Protein AF-A0A8D8DWJ3-F1 (afdb_monomer)

Solvent-accessible surface area (backbone atoms only — not comparable to full-atom values): 10225 Å² total; per-residue (Å²): 133,85,77,76,51,68,67,44,52,50,36,36,51,53,27,47,48,30,49,74,69,56,83,74,88,89,58,69,52,45,40,62,67,19,52,37,46,9,43,22,72,49,71,75,50,76,67,73,51,70,55,61,76,72,60,78,59,51,58,62,60,23,48,58,49,13,50,54,49,40,55,26,49,77,70,72,54,65,46,71,69,47,67,61,45,48,51,22,46,52,34,5,48,51,35,14,51,17,52,42,29,44,22,54,57,52,75,64,36,69,62,53,51,47,51,63,73,65,32,62,65,54,50,68,44,39,21,44,46,37,70,66,50,51,36,52,24,28,50,38,40,17,59,47,42,47,55,91,77,61,73,90,52,72,76,19,54,58,37,46,51,52,26,29,61,49,37,65,72,50,42,69,72,43,51,62,53,51,53,51,48,62,71,66,52,84,70,84,131

Mean predicted aligned error: 4.48 Å

Structure (mmCIF, N/CA/C/O backbone):
data_AF-A0A8D8DWJ3-F1
#
_entry.id   AF-A0A8D8DWJ3-F1
#
loop_
_atom_site.group_PDB
_atom_site.id
_atom_site.type_symbol
_atom_site.label_atom_id
_atom_site.label_alt_id
_atom_site.label_comp_id
_atom_site.label_asym_id
_atom_site.label_entity_id
_atom_site.label_seq_id
_atom_site.pdbx_PDB_ins_code
_atom_site.Cartn_x
_atom_site.Cartn_y
_atom_site.Cartn_z
_atom_site.occupancy
_atom_site.B_iso_or_equiv
_atom_site.auth_seq_id
_atom_site.auth_comp_id
_atom_site.auth_asym_id
_atom_site.auth_atom_id
_atom_site.pdbx_PDB_model_num
ATOM 1 N N . MET A 1 1 ? 22.269 -13.407 4.135 1.00 33.50 1 MET A N 1
ATOM 2 C CA . MET A 1 1 ? 22.344 -12.292 5.102 1.00 33.50 1 MET A CA 1
ATOM 3 C C . MET A 1 1 ? 21.806 -11.040 4.418 1.00 33.50 1 MET A C 1
ATOM 5 O O . MET A 1 1 ? 22.489 -10.470 3.578 1.00 33.50 1 MET A O 1
ATOM 9 N N . LEU A 1 2 ? 20.531 -10.710 4.651 1.00 40.47 2 LEU A N 1
ATOM 10 C CA . LEU A 1 2 ? 19.843 -9.565 4.045 1.00 40.47 2 LEU A CA 1
ATOM 11 C C . LEU A 1 2 ? 20.478 -8.267 4.556 1.00 40.47 2 LEU A C 1
ATOM 13 O O . LEU A 1 2 ? 20.123 -7.778 5.624 1.00 40.47 2 LEU A O 1
ATOM 17 N N . LEU A 1 3 ? 21.431 -7.713 3.808 1.00 47.41 3 LEU A N 1
ATOM 18 C CA . LEU A 1 3 ? 21.869 -6.338 4.016 1.00 47.41 3 LEU A CA 1
ATOM 19 C C . LEU A 1 3 ? 20.678 -5.445 3.649 1.00 47.41 3 LEU A C 1
ATOM 21 O O . LEU A 1 3 ? 20.389 -5.217 2.473 1.00 47.41 3 LEU A O 1
ATOM 25 N N . LEU A 1 4 ? 19.917 -5.039 4.663 1.00 62.34 4 LEU A N 1
ATOM 26 C CA . LEU A 1 4 ? 18.707 -4.247 4.507 1.00 62.34 4 LEU A CA 1
ATOM 27 C C . LEU A 1 4 ? 19.077 -2.942 3.780 1.00 62.34 4 LEU A C 1
ATOM 29 O O . LEU A 1 4 ? 19.898 -2.157 4.254 1.00 62.34 4 LEU A O 1
ATOM 33 N N . ASN A 1 5 ? 18.551 -2.755 2.567 1.00 86.69 5 ASN A N 1
ATOM 34 C CA . ASN A 1 5 ? 18.950 -1.655 1.692 1.00 86.69 5 ASN A CA 1
ATOM 35 C C . ASN A 1 5 ? 18.592 -0.309 2.347 1.00 86.69 5 ASN A C 1
ATOM 37 O O . ASN A 1 5 ? 17.423 -0.066 2.646 1.00 86.69 5 ASN A O 1
ATOM 41 N N . LYS A 1 6 ? 19.581 0.578 2.539 1.00 92.88 6 LYS A N 1
ATOM 42 C CA . LYS A 1 6 ? 19.401 1.887 3.201 1.00 92.88 6 LYS A CA 1
ATOM 43 C C . LYS A 1 6 ? 18.271 2.720 2.583 1.00 92.88 6 LYS A C 1
ATOM 45 O O . LYS A 1 6 ? 17.566 3.416 3.303 1.00 92.88 6 LYS A O 1
ATOM 50 N N . VAL A 1 7 ? 18.070 2.620 1.267 1.00 94.00 7 VAL A N 1
ATOM 51 C CA . VAL A 1 7 ? 17.005 3.352 0.560 1.00 94.00 7 VAL A CA 1
ATOM 52 C C . VAL A 1 7 ? 15.621 2.780 0.877 1.00 94.00 7 VAL A C 1
ATOM 54 O O . VAL A 1 7 ? 14.678 3.534 1.087 1.00 94.00 7 VAL A O 1
ATOM 57 N N . LEU A 1 8 ? 15.496 1.452 0.964 1.00 95.88 8 LEU A N 1
ATOM 58 C CA . LEU A 1 8 ? 14.241 0.817 1.374 1.00 95.88 8 LEU A CA 1
ATOM 59 C C . LEU A 1 8 ? 13.897 1.193 2.819 1.00 95.88 8 LEU A C 1
ATOM 61 O O . LEU A 1 8 ? 12.763 1.565 3.096 1.00 95.88 8 LEU A O 1
ATOM 65 N N . LEU A 1 9 ? 14.883 1.156 3.720 1.00 96.75 9 LEU A N 1
ATOM 66 C CA . LEU A 1 9 ? 14.717 1.599 5.106 1.00 96.75 9 LEU A CA 1
ATOM 67 C C . LEU A 1 9 ? 14.260 3.055 5.203 1.00 96.75 9 LEU A C 1
ATOM 69 O O . LEU A 1 9 ? 13.379 3.362 5.999 1.00 96.75 9 LEU A O 1
ATOM 73 N N . PHE A 1 10 ? 14.823 3.934 4.373 1.00 96.75 10 PHE A N 1
ATOM 74 C CA . PHE A 1 10 ? 14.397 5.326 4.288 1.00 96.75 10 PHE A CA 1
ATOM 75 C C . PHE A 1 10 ? 12.916 5.450 3.893 1.00 96.75 10 PHE A C 1
ATOM 77 O O . PHE A 1 10 ? 12.166 6.137 4.584 1.00 96.75 10 PHE A O 1
ATOM 84 N N . PHE A 1 11 ? 12.464 4.752 2.844 1.00 97.75 11 PHE A N 1
ATOM 85 C CA . PHE A 1 11 ? 11.050 4.783 2.452 1.00 97.75 11 PHE A CA 1
ATOM 86 C C . PHE A 1 11 ? 10.134 4.157 3.505 1.00 97.75 11 PHE A C 1
ATOM 88 O O . PHE A 1 11 ? 9.065 4.699 3.771 1.00 97.75 11 PHE A O 1
ATOM 95 N N . VAL A 1 12 ? 10.553 3.066 4.152 1.00 98.12 12 VAL A N 1
ATOM 96 C CA . VAL A 1 12 ? 9.803 2.464 5.264 1.00 98.12 12 VAL A CA 1
ATOM 97 C C . VAL A 1 12 ? 9.646 3.469 6.400 1.00 98.12 12 VAL A C 1
ATOM 99 O O . VAL A 1 12 ? 8.525 3.708 6.838 1.00 98.12 12 VAL A O 1
ATOM 102 N N . ALA A 1 13 ? 10.733 4.112 6.832 1.00 97.88 13 ALA A N 1
ATOM 103 C CA . ALA A 1 13 ? 10.687 5.125 7.881 1.00 97.88 13 ALA A CA 1
ATOM 104 C C . ALA A 1 13 ? 9.761 6.289 7.500 1.00 97.88 13 ALA A C 1
ATOM 106 O O . ALA A 1 13 ? 8.919 6.688 8.300 1.00 97.88 13 ALA A O 1
ATOM 107 N N . LEU A 1 14 ? 9.854 6.781 6.261 1.00 97.69 14 LEU A N 1
ATOM 108 C CA . LEU A 1 14 ? 9.007 7.861 5.761 1.00 97.69 14 LEU A CA 1
ATOM 109 C C . LEU A 1 14 ? 7.517 7.481 5.766 1.00 97.69 14 LEU A C 1
ATOM 111 O O . LEU A 1 14 ? 6.682 8.244 6.253 1.00 97.69 14 LEU A O 1
ATOM 115 N N . ARG A 1 15 ? 7.160 6.303 5.239 1.00 97.69 15 ARG A N 1
ATOM 116 C CA . ARG A 1 15 ? 5.755 5.876 5.145 1.00 97.69 15 ARG A CA 1
ATOM 117 C C . ARG A 1 15 ? 5.179 5.492 6.496 1.00 97.69 15 ARG A C 1
ATOM 119 O O . ARG A 1 15 ? 4.039 5.854 6.773 1.00 97.69 15 ARG A O 1
ATOM 126 N N . VAL A 1 16 ? 5.955 4.858 7.369 1.00 98.12 16 VAL A N 1
ATOM 127 C CA . VAL A 1 16 ? 5.526 4.592 8.747 1.00 98.12 16 VAL A CA 1
ATOM 128 C C . VAL A 1 16 ? 5.350 5.903 9.517 1.00 98.12 16 VAL A C 1
ATOM 130 O O . VAL A 1 16 ? 4.340 6.064 10.193 1.00 98.12 16 VAL A O 1
ATOM 133 N N . ALA A 1 17 ? 6.236 6.891 9.348 1.00 97.88 17 ALA A N 1
ATOM 134 C CA . ALA A 1 17 ? 6.050 8.216 9.945 1.00 97.88 17 ALA A CA 1
ATOM 135 C C . ALA A 1 17 ? 4.733 8.871 9.495 1.00 97.88 17 ALA A C 1
ATOM 137 O O . ALA A 1 17 ? 4.042 9.475 10.315 1.00 97.88 17 ALA A O 1
ATOM 138 N N . SER A 1 18 ? 4.330 8.694 8.230 1.00 96.88 18 SER A N 1
ATOM 139 C CA . SER A 1 18 ? 3.042 9.210 7.747 1.00 96.88 18 SER A CA 1
ATOM 140 C C . SER A 1 18 ? 1.838 8.646 8.512 1.00 96.88 18 SER A C 1
ATOM 142 O O . SER A 1 18 ? 0.880 9.379 8.733 1.00 96.88 18 SER A O 1
ATOM 144 N N . VAL A 1 19 ? 1.895 7.397 8.993 1.00 97.44 19 VAL A N 1
ATOM 145 C CA . VAL A 1 19 ? 0.813 6.786 9.790 1.00 97.44 19 VAL A CA 1
ATOM 146 C C . VAL A 1 19 ? 0.560 7.590 11.071 1.00 97.44 19 VAL A C 1
ATOM 148 O O . VAL A 1 19 ? -0.590 7.846 11.430 1.00 97.44 19 VAL A O 1
ATOM 151 N N . PHE A 1 20 ? 1.634 8.017 11.740 1.00 97.06 20 PHE A N 1
ATOM 152 C CA . PHE A 1 20 ? 1.570 8.718 13.026 1.00 97.06 20 PHE A CA 1
ATOM 153 C C . PHE A 1 20 ? 1.375 10.231 12.884 1.00 97.06 20 PHE A C 1
ATOM 155 O O . PHE A 1 20 ? 0.751 10.859 13.740 1.00 97.06 20 PHE A O 1
ATOM 162 N N . LEU A 1 21 ? 1.892 10.822 11.806 1.00 96.94 21 LEU A N 1
ATOM 163 C CA . LEU A 1 21 ? 1.773 12.256 11.543 1.00 96.94 21 LEU A CA 1
ATOM 164 C C . LEU A 1 21 ? 0.419 12.614 10.920 1.00 96.94 21 LEU A C 1
ATOM 166 O O . LEU A 1 21 ? -0.175 13.633 11.271 1.00 96.94 21 LEU A O 1
ATOM 170 N N . VAL A 1 22 ? -0.107 11.764 10.037 1.00 95.50 22 VAL A N 1
ATOM 171 C CA . VAL A 1 22 ? -1.409 11.970 9.398 1.00 95.50 22 VAL A CA 1
ATOM 172 C C . VAL A 1 22 ? -2.496 11.366 10.286 1.00 95.50 22 VAL A C 1
ATOM 174 O O . VAL A 1 22 ? -2.789 10.172 10.217 1.00 95.50 22 VAL A O 1
ATOM 177 N N . ARG A 1 23 ? -3.096 12.209 11.131 1.00 92.00 23 ARG A N 1
ATOM 178 C CA . ARG A 1 23 ? -4.195 11.844 12.051 1.00 92.00 23 ARG A CA 1
ATOM 179 C C . ARG A 1 23 ? -5.578 12.322 11.593 1.00 92.00 23 ARG A C 1
ATOM 181 O O . ARG A 1 23 ? -6.527 12.303 12.365 1.00 92.00 23 ARG A O 1
ATOM 188 N N . THR A 1 24 ? -5.687 12.773 10.348 1.00 93.38 24 THR A N 1
ATOM 189 C CA . THR A 1 24 ? -6.941 13.248 9.749 1.00 93.38 24 THR A CA 1
ATOM 190 C C . THR A 1 24 ? -7.657 12.136 8.992 1.00 93.38 24 THR A C 1
ATOM 192 O O . THR A 1 24 ? -7.032 11.156 8.586 1.00 93.38 24 THR A O 1
ATOM 195 N N . TRP A 1 25 ? -8.946 12.322 8.722 1.00 89.50 25 TRP A N 1
ATOM 196 C CA . TRP A 1 25 ? -9.720 11.475 7.811 1.00 89.50 25 TRP A CA 1
ATOM 197 C C . TRP A 1 25 ? -9.674 12.041 6.375 1.00 89.50 25 TRP A C 1
ATOM 199 O O . TRP A 1 25 ? -9.442 13.242 6.208 1.00 89.50 25 TRP A O 1
ATOM 209 N N . TYR A 1 26 ? -9.836 11.192 5.351 1.00 92.69 26 TYR A N 1
ATOM 210 C CA . TYR A 1 26 ? -9.881 11.630 3.944 1.00 92.69 26 TYR A CA 1
ATOM 211 C C . TYR A 1 26 ? -11.245 11.399 3.297 1.00 92.69 26 TYR A C 1
ATOM 213 O O . TYR A 1 26 ? -11.911 12.351 2.903 1.00 92.69 26 TYR A O 1
ATOM 221 N N . VAL A 1 27 ? -11.647 10.133 3.173 1.00 94.88 27 VAL A N 1
ATOM 222 C CA . VAL A 1 27 ? -12.886 9.719 2.502 1.00 94.88 27 VAL A CA 1
ATOM 223 C C . VAL A 1 27 ? -13.510 8.530 3.236 1.00 94.88 27 VAL A C 1
ATOM 225 O O . VAL A 1 27 ? -12.779 7.773 3.882 1.00 94.88 27 VAL A O 1
ATOM 228 N N . PRO A 1 28 ? -14.837 8.321 3.137 1.00 93.56 28 PRO A N 1
ATOM 229 C CA . PRO A 1 28 ? -15.510 7.221 3.831 1.00 93.56 28 PRO A CA 1
ATOM 230 C C . PRO A 1 28 ? -14.979 5.837 3.431 1.00 93.56 28 PRO A C 1
ATOM 232 O O . PRO A 1 28 ? -14.961 4.930 4.264 1.00 93.56 28 PRO A O 1
ATOM 235 N N . ASP A 1 29 ? -14.492 5.682 2.194 1.00 92.75 29 ASP A N 1
ATOM 236 C CA . ASP A 1 29 ? -13.899 4.444 1.677 1.00 92.75 29 ASP A CA 1
ATOM 237 C C . ASP A 1 29 ? -12.729 3.920 2.522 1.00 92.75 29 ASP A C 1
ATOM 239 O O . ASP A 1 29 ? -12.490 2.715 2.541 1.00 92.75 29 ASP A O 1
ATOM 243 N N . GLU A 1 30 ? -12.023 4.789 3.252 1.00 93.69 30 GLU A N 1
ATOM 244 C CA . GLU A 1 30 ? -10.925 4.386 4.143 1.00 93.69 30 GLU A CA 1
ATOM 245 C C . GLU A 1 30 ? -11.384 3.440 5.261 1.00 93.69 30 GLU A C 1
ATOM 247 O O . GLU A 1 30 ? -10.590 2.629 5.733 1.00 93.69 30 GLU A O 1
ATOM 252 N N . TYR A 1 31 ? -12.659 3.521 5.651 1.00 93.25 31 TYR A N 1
ATOM 253 C CA . TYR A 1 31 ? -13.247 2.726 6.726 1.00 93.25 31 TYR A CA 1
ATOM 254 C C . TYR A 1 31 ? -14.297 1.756 6.183 1.00 93.25 31 TYR A C 1
ATOM 256 O O . TYR A 1 31 ? -14.177 0.544 6.354 1.00 93.25 31 TYR A O 1
ATOM 264 N N . TRP A 1 32 ? -15.296 2.272 5.465 1.00 94.75 32 TRP A N 1
ATOM 265 C CA . TRP A 1 32 ? -16.495 1.520 5.077 1.00 94.75 32 TRP A CA 1
ATOM 266 C C . TRP A 1 32 ? -16.295 0.590 3.878 1.00 94.75 32 TRP A C 1
ATOM 268 O O . TRP A 1 32 ? -17.136 -0.266 3.625 1.00 94.75 32 TRP A O 1
ATOM 278 N N . GLN A 1 33 ? -15.195 0.741 3.135 1.00 95.31 33 GLN A N 1
ATOM 279 C CA . GLN A 1 33 ? -14.871 -0.103 1.976 1.00 95.31 33 GLN A CA 1
ATOM 280 C C . GLN A 1 33 ? -13.655 -1.004 2.219 1.00 95.31 33 GLN A C 1
ATOM 282 O O . GLN A 1 33 ? -13.272 -1.775 1.339 1.00 95.31 33 GLN A O 1
ATOM 287 N N . SER A 1 34 ? -13.025 -0.915 3.392 1.00 94.38 34 SER A N 1
ATOM 288 C CA . SER A 1 34 ? -11.847 -1.714 3.728 1.00 94.38 34 SER A CA 1
ATOM 289 C C . SER A 1 34 ? -11.914 -2.245 5.155 1.00 94.38 34 SER A C 1
ATOM 291 O O . SER A 1 34 ? -12.149 -3.438 5.330 1.00 94.38 34 SER A O 1
ATOM 293 N N . LEU A 1 35 ? -11.751 -1.389 6.166 1.00 96.31 35 LEU A N 1
ATOM 294 C CA . LEU A 1 35 ? -11.628 -1.798 7.569 1.00 96.31 35 LEU A CA 1
ATOM 295 C C . LEU A 1 35 ? -12.892 -2.471 8.111 1.00 96.31 35 LEU A C 1
ATOM 297 O O . LEU A 1 35 ? -12.788 -3.543 8.698 1.00 96.31 35 LEU A O 1
ATOM 301 N N . GLU A 1 36 ? -14.068 -1.887 7.887 1.00 96.69 36 GLU A N 1
ATOM 302 C CA . GLU A 1 36 ? -15.344 -2.419 8.386 1.00 96.69 36 GLU A CA 1
ATOM 303 C C . GLU A 1 36 ? -15.697 -3.753 7.711 1.00 96.69 36 GLU A C 1
ATOM 305 O O . GLU A 1 36 ? -16.098 -4.725 8.351 1.00 96.69 36 GLU A O 1
ATOM 310 N N . VAL A 1 37 ? -15.459 -3.836 6.402 1.00 97.25 37 VAL A N 1
ATOM 311 C CA . VAL A 1 37 ? -15.673 -5.054 5.612 1.00 97.25 37 VAL A CA 1
ATOM 312 C C . VAL A 1 37 ? -14.732 -6.157 6.092 1.00 97.25 37 VAL A C 1
ATOM 314 O O . VAL A 1 37 ? -15.160 -7.285 6.328 1.00 97.25 37 VAL A O 1
ATOM 317 N N . ALA A 1 38 ? -13.453 -5.827 6.287 1.00 97.44 38 ALA A N 1
ATOM 318 C CA . ALA A 1 38 ? -12.451 -6.741 6.819 1.00 97.44 38 ALA A CA 1
ATOM 319 C C . ALA A 1 38 ? -12.789 -7.210 8.238 1.00 97.44 38 ALA A C 1
ATOM 321 O O . ALA A 1 38 ? -12.635 -8.388 8.558 1.00 97.44 38 ALA A O 1
ATOM 322 N N . HIS A 1 39 ? -13.290 -6.302 9.073 1.00 97.56 39 HIS A N 1
ATOM 323 C CA . HIS A 1 39 ? -13.755 -6.602 10.416 1.00 97.56 39 HIS A CA 1
ATOM 324 C C . HIS A 1 39 ? -14.914 -7.604 10.378 1.00 97.56 39 HIS A C 1
ATOM 326 O O . HIS A 1 39 ? -14.844 -8.642 11.033 1.00 97.56 39 HIS A O 1
ATOM 332 N N . ARG A 1 40 ? -15.929 -7.385 9.534 1.00 97.00 40 ARG A N 1
ATOM 333 C CA . ARG A 1 40 ? -17.032 -8.343 9.373 1.00 97.00 40 ARG A CA 1
ATOM 334 C C . ARG A 1 40 ? -16.573 -9.708 8.873 1.00 97.00 40 ARG A C 1
ATOM 336 O O . ARG A 1 40 ? -17.055 -10.716 9.384 1.00 97.00 40 ARG A O 1
ATOM 343 N N . LEU A 1 41 ? -15.634 -9.765 7.929 1.00 96.75 41 LEU A N 1
ATOM 344 C CA . LEU A 1 41 ? -15.045 -11.034 7.479 1.00 96.75 41 LEU A CA 1
ATOM 345 C C . LEU A 1 41 ? -14.309 -11.763 8.613 1.00 96.75 41 LEU A C 1
ATOM 347 O O . LEU A 1 41 ? -14.374 -12.986 8.704 1.00 96.75 41 LEU A O 1
ATOM 351 N N . ALA A 1 42 ? -13.605 -11.024 9.473 1.00 97.00 42 ALA A N 1
ATOM 352 C CA . ALA A 1 42 ? -12.836 -11.596 10.568 1.00 97.00 42 ALA A CA 1
ATOM 353 C C . ALA A 1 42 ? -13.713 -12.002 11.762 1.00 97.00 42 ALA A C 1
ATOM 355 O O . ALA A 1 42 ? -13.506 -13.069 12.327 1.00 97.00 42 ALA A O 1
ATOM 356 N N . PHE A 1 43 ? -14.695 -11.205 12.165 1.00 96.94 43 PHE A N 1
ATOM 357 C CA . PHE A 1 43 ? -15.423 -11.420 13.421 1.00 96.94 43 PHE A CA 1
ATOM 358 C C . PHE A 1 43 ? -16.882 -11.842 13.235 1.00 96.94 43 PHE A C 1
ATOM 360 O O . PHE A 1 43 ? -17.533 -12.236 14.197 1.00 96.94 43 PHE A O 1
ATOM 367 N N . GLY A 1 44 ? -17.403 -11.797 12.009 1.00 95.88 44 GLY A N 1
ATOM 368 C CA . GLY A 1 44 ? -18.780 -12.178 11.692 1.00 95.88 44 GLY A CA 1
ATOM 369 C C . GLY A 1 44 ? -19.823 -11.089 11.966 1.00 95.88 44 GLY A C 1
ATOM 370 O O . GLY A 1 44 ? -21.003 -11.314 11.706 1.00 95.88 44 GLY A O 1
ATOM 371 N N . TYR A 1 45 ? -19.418 -9.907 12.441 1.00 95.44 45 TYR A N 1
ATOM 372 C CA . TYR A 1 45 ? -20.310 -8.778 12.727 1.00 95.44 45 TYR A CA 1
ATOM 373 C C . TYR A 1 45 ? -19.745 -7.445 12.214 1.00 95.44 45 TYR A C 1
ATOM 375 O O . TYR A 1 45 ? -18.554 -7.326 11.938 1.00 95.44 45 TYR A O 1
ATOM 383 N N . GLY A 1 46 ? -20.614 -6.447 12.069 1.00 92.12 46 GLY A N 1
ATOM 384 C CA . GLY A 1 46 ? -20.296 -5.154 11.457 1.00 92.12 46 GLY A CA 1
ATOM 385 C C . GLY A 1 46 ? -21.217 -4.844 10.280 1.00 92.12 46 GLY A C 1
ATOM 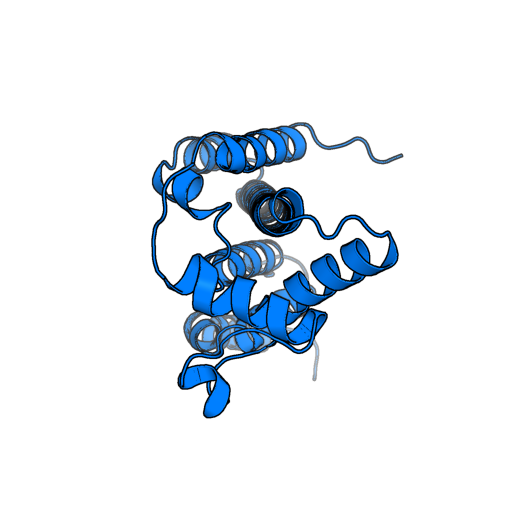386 O O . GLY A 1 46 ? -22.066 -5.660 9.898 1.00 92.12 46 GLY A O 1
ATOM 387 N N . HIS A 1 47 ? -21.060 -3.667 9.697 1.00 92.69 47 HIS A N 1
ATOM 388 C CA . HIS A 1 47 ? -21.936 -3.139 8.661 1.00 92.69 47 HIS A CA 1
ATOM 389 C C . HIS A 1 47 ? -21.353 -3.334 7.262 1.00 92.69 47 HIS A C 1
ATOM 391 O O . HIS A 1 47 ? -20.163 -3.168 7.020 1.00 92.69 47 HIS A O 1
ATOM 397 N N . LEU A 1 48 ? -22.222 -3.657 6.310 1.00 95.31 48 LEU A N 1
ATOM 398 C CA . LEU A 1 48 ? -21.891 -3.657 4.891 1.00 95.31 48 LEU A CA 1
ATOM 399 C C . LEU A 1 48 ? -22.691 -2.555 4.214 1.00 95.31 48 LEU A C 1
ATOM 401 O O . LEU A 1 48 ? -23.893 -2.428 4.447 1.00 95.31 48 LEU A O 1
ATOM 405 N N . THR A 1 49 ? -22.026 -1.762 3.378 1.00 94.94 49 THR A N 1
ATOM 406 C CA . THR A 1 49 ? -22.732 -0.866 2.462 1.00 94.94 49 THR A CA 1
ATOM 407 C C . THR A 1 49 ? -23.424 -1.687 1.373 1.00 94.94 49 THR A C 1
ATOM 409 O O . THR A 1 49 ? -23.094 -2.856 1.147 1.00 94.94 49 THR A O 1
ATOM 412 N N . TRP A 1 50 ? -24.380 -1.067 0.679 1.00 95.12 50 TRP A N 1
ATOM 413 C CA . TRP A 1 50 ? -25.158 -1.716 -0.380 1.00 95.12 50 TRP A CA 1
ATOM 414 C C . TRP A 1 50 ? -24.280 -2.335 -1.488 1.00 95.12 50 TRP A C 1
ATOM 416 O O . TRP A 1 50 ? -24.634 -3.333 -2.100 1.00 95.12 50 TRP A O 1
ATOM 426 N N . GLU A 1 51 ? -23.087 -1.790 -1.729 1.00 94.56 51 GLU A N 1
ATOM 427 C CA . GLU A 1 51 ? -22.167 -2.290 -2.758 1.00 94.56 51 GLU A CA 1
ATOM 428 C C . GLU A 1 51 ? -21.636 -3.695 -2.434 1.00 94.56 51 GLU A C 1
ATOM 430 O O . GLU A 1 51 ? -21.361 -4.495 -3.329 1.00 94.56 51 GLU A O 1
ATOM 435 N N . TRP A 1 52 ? -21.498 -4.008 -1.144 1.00 94.50 52 TRP A N 1
ATOM 436 C CA . TRP A 1 52 ? -21.084 -5.330 -0.678 1.00 94.50 52 TRP A CA 1
ATOM 437 C C . TRP A 1 52 ? -22.255 -6.301 -0.614 1.00 94.50 52 TRP A C 1
ATOM 439 O O . TRP A 1 52 ? -22.048 -7.493 -0.820 1.00 94.50 52 TRP A O 1
ATOM 449 N N . THR A 1 53 ? -23.474 -5.814 -0.359 1.00 92.12 53 THR A N 1
ATOM 450 C CA . THR A 1 53 ? -24.669 -6.669 -0.419 1.00 92.12 53 THR A CA 1
ATOM 451 C C . THR A 1 53 ? -24.966 -7.101 -1.851 1.00 92.12 53 THR A C 1
ATOM 453 O O . THR A 1 53 ? -25.303 -8.259 -2.065 1.00 92.12 53 THR A O 1
ATOM 456 N N . GLU A 1 54 ? -24.750 -6.215 -2.826 1.00 94.75 54 GLU A N 1
ATOM 457 C CA . GLU A 1 54 ? -24.874 -6.520 -4.260 1.00 94.75 54 GLU A CA 1
ATOM 458 C C . GLU A 1 54 ? -23.641 -7.235 -4.847 1.00 94.75 54 GLU A C 1
ATOM 460 O O . GLU A 1 54 ? -23.645 -7.638 -6.007 1.00 94.75 54 GLU A O 1
ATOM 465 N N . GLY A 1 55 ? -22.557 -7.390 -4.077 1.00 92.00 55 GLY A N 1
ATOM 466 C CA . GLY A 1 55 ? -21.363 -8.122 -4.513 1.00 92.00 55 GLY A CA 1
ATOM 467 C C . GLY A 1 55 ? -20.584 -7.468 -5.662 1.00 92.00 55 GLY A C 1
ATOM 468 O O . GLY A 1 55 ? -19.853 -8.153 -6.375 1.00 92.00 55 GLY A O 1
ATOM 469 N N . ILE A 1 56 ? -20.701 -6.150 -5.850 1.00 92.81 56 ILE A N 1
ATOM 470 C CA . ILE A 1 56 ? -20.043 -5.432 -6.959 1.00 92.81 56 ILE A CA 1
ATOM 471 C C . ILE A 1 56 ? -18.584 -5.046 -6.664 1.00 92.81 56 ILE A C 1
ATOM 473 O O . ILE A 1 56 ? -17.865 -4.580 -7.551 1.00 92.81 56 ILE A O 1
ATOM 477 N N . ARG A 1 57 ? -18.128 -5.213 -5.417 1.00 93.25 57 ARG A N 1
ATOM 478 C CA . ARG A 1 57 ? -16.762 -4.901 -4.968 1.00 93.25 57 ARG A CA 1
ATOM 479 C C . ARG A 1 57 ? -15.946 -6.179 -4.755 1.00 93.25 57 ARG A C 1
ATOM 481 O O . ARG A 1 57 ? -16.458 -7.216 -4.347 1.00 93.25 57 ARG A O 1
ATOM 488 N N . SER A 1 58 ? -14.639 -6.079 -4.993 1.00 93.88 58 SER A N 1
ATOM 489 C CA . SER A 1 58 ? -13.702 -7.182 -4.782 1.00 93.88 58 SER A CA 1
ATOM 490 C C . SER A 1 58 ? -13.314 -7.334 -3.312 1.00 93.88 58 SER A C 1
ATOM 492 O O . SER A 1 58 ? -12.836 -6.391 -2.678 1.00 93.88 58 SER A O 1
ATOM 494 N N . TYR A 1 59 ? -13.424 -8.557 -2.796 1.00 94.56 59 TYR A N 1
ATOM 495 C CA . TYR A 1 59 ? -12.989 -8.912 -1.444 1.00 94.56 59 TYR A CA 1
ATOM 496 C C . TYR A 1 59 ? -11.474 -9.093 -1.301 1.00 94.56 59 TYR A C 1
ATOM 498 O O . TYR A 1 59 ? -10.993 -9.243 -0.180 1.00 94.56 59 TYR A O 1
ATOM 506 N N . VAL A 1 60 ? -10.697 -9.041 -2.390 1.00 94.94 60 VAL A N 1
ATOM 507 C CA . VAL A 1 60 ? -9.247 -9.298 -2.341 1.00 94.94 60 VAL A CA 1
ATOM 508 C C . VAL A 1 60 ? -8.546 -8.344 -1.372 1.00 94.94 60 VAL A C 1
ATOM 510 O O . VAL A 1 60 ? -7.806 -8.794 -0.500 1.00 94.94 60 VAL A O 1
ATOM 513 N N . TYR A 1 61 ? -8.826 -7.040 -1.447 1.00 95.62 61 TYR A N 1
ATOM 514 C CA . TYR A 1 61 ? -8.184 -6.075 -0.552 1.00 95.62 61 TYR A CA 1
ATOM 515 C C . TYR A 1 61 ? -8.665 -6.174 0.910 1.00 95.62 61 TYR A C 1
ATOM 517 O O . TYR A 1 61 ? -7.813 -6.329 1.788 1.00 95.62 61 TYR A O 1
ATOM 525 N N . PRO A 1 62 ? -9.980 -6.178 1.214 1.00 96.88 62 PRO A N 1
ATOM 526 C CA . PRO A 1 62 ? -10.443 -6.393 2.585 1.00 96.88 62 PRO A CA 1
ATOM 527 C C . PRO A 1 62 ? -9.994 -7.725 3.190 1.00 96.88 62 PRO A C 1
ATOM 529 O O . PRO A 1 62 ? -9.707 -7.774 4.380 1.00 96.88 62 PRO A O 1
ATOM 532 N N . SER A 1 63 ? -9.883 -8.798 2.399 1.00 96.69 63 SER A N 1
ATOM 533 C CA . SER A 1 63 ? -9.465 -10.112 2.905 1.00 96.69 63 SER A CA 1
ATOM 534 C C . SER A 1 63 ? -8.032 -10.117 3.441 1.00 96.69 63 SER A C 1
ATOM 536 O O . SER A 1 63 ? -7.756 -10.787 4.436 1.00 96.69 63 SER A O 1
ATOM 538 N N . LEU A 1 64 ? -7.138 -9.313 2.854 1.00 96.88 64 LEU A N 1
ATOM 539 C CA . LEU A 1 64 ? -5.782 -9.116 3.368 1.00 96.88 64 LEU A CA 1
ATOM 540 C C . LEU A 1 64 ? -5.812 -8.520 4.785 1.00 96.88 64 LEU A C 1
ATOM 542 O O . LEU A 1 64 ? -5.103 -8.987 5.677 1.00 96.88 64 LEU A O 1
ATOM 546 N N . ILE A 1 65 ? -6.662 -7.514 5.001 1.00 97.88 65 ILE A N 1
ATOM 547 C CA . ILE A 1 65 ? -6.839 -6.865 6.307 1.00 97.88 65 ILE A CA 1
ATOM 548 C C . ILE A 1 65 ? -7.564 -7.808 7.282 1.00 97.88 65 ILE A C 1
ATOM 550 O O . ILE A 1 65 ? -7.188 -7.902 8.446 1.00 97.88 65 ILE A O 1
ATOM 554 N N . ALA A 1 66 ? -8.552 -8.569 6.810 1.00 97.94 66 ALA A N 1
ATOM 555 C CA . ALA A 1 66 ? -9.275 -9.544 7.622 1.00 97.94 66 ALA A CA 1
ATOM 556 C C . ALA A 1 66 ? -8.344 -10.650 8.137 1.00 97.94 66 ALA A C 1
ATOM 558 O O . ALA A 1 66 ? -8.456 -11.064 9.289 1.00 97.94 66 ALA A O 1
ATOM 559 N N . GLY A 1 67 ? -7.388 -11.094 7.313 1.00 97.75 67 GLY A N 1
ATOM 560 C CA . GLY A 1 67 ? -6.335 -12.019 7.729 1.00 97.75 67 GLY A CA 1
ATOM 561 C C . GLY A 1 67 ? -5.489 -11.448 8.868 1.00 97.75 67 GLY A C 1
ATOM 562 O O . GLY A 1 67 ? -5.269 -12.133 9.864 1.00 97.75 67 GLY A O 1
ATOM 563 N N . LEU A 1 68 ? -5.086 -10.176 8.772 1.00 97.56 68 LEU A N 1
ATOM 564 C CA . LEU A 1 68 ? -4.385 -9.474 9.852 1.00 97.56 68 LEU A CA 1
ATOM 565 C C . LEU A 1 68 ? -5.225 -9.427 11.140 1.00 97.56 68 LEU A C 1
ATOM 567 O O . LEU A 1 68 ? -4.713 -9.747 12.209 1.00 97.56 68 LEU A O 1
ATOM 571 N N . TYR A 1 69 ? -6.514 -9.099 11.047 1.00 98.00 69 TYR A N 1
ATOM 572 C CA . TYR A 1 69 ? -7.416 -9.098 12.203 1.00 98.00 69 TYR A CA 1
ATOM 573 C C . TYR A 1 69 ? -7.590 -10.482 12.821 1.00 98.00 69 TYR A C 1
ATOM 575 O O . TYR A 1 69 ? -7.539 -10.618 14.040 1.00 98.00 69 TYR A O 1
ATOM 583 N N . LYS A 1 70 ? -7.736 -11.529 12.002 1.00 97.25 70 LYS A N 1
ATOM 584 C CA . LYS A 1 70 ? -7.806 -12.905 12.499 1.00 97.25 70 LYS A CA 1
ATOM 585 C C . LYS A 1 70 ? -6.530 -13.317 13.217 1.00 97.25 70 LYS A C 1
ATOM 587 O O . LYS A 1 70 ? -6.624 -13.948 14.262 1.00 97.25 70 LYS A O 1
ATOM 592 N N . LEU A 1 71 ? -5.360 -12.945 12.701 1.00 97.19 71 LEU A N 1
ATOM 593 C CA . LEU A 1 71 ? -4.093 -13.209 13.381 1.00 97.19 71 LEU A CA 1
ATOM 594 C C . LEU A 1 71 ? -4.033 -12.520 14.747 1.00 97.19 71 LEU A C 1
ATOM 596 O O . LEU A 1 71 ? -3.628 -13.162 15.710 1.00 97.19 71 LEU A O 1
ATOM 600 N N . LEU A 1 72 ? -4.484 -11.264 14.848 1.00 97.12 72 LEU A N 1
ATOM 601 C CA . LEU A 1 72 ? -4.577 -10.550 16.126 1.00 97.12 72 LEU A CA 1
ATOM 602 C C . LEU A 1 72 ? -5.539 -11.227 17.103 1.00 97.12 72 LEU A C 1
ATOM 604 O O . LEU A 1 72 ? -5.187 -11.416 18.264 1.00 97.12 72 LEU A O 1
ATOM 608 N N . ALA A 1 73 ? -6.712 -11.641 16.627 1.00 96.31 73 ALA A N 1
ATOM 609 C CA . ALA A 1 73 ? -7.697 -12.344 17.440 1.00 96.31 73 ALA A CA 1
ATOM 610 C C . ALA A 1 73 ? -7.152 -13.681 17.970 1.00 96.31 73 ALA A C 1
ATOM 612 O O . ALA A 1 73 ? -7.355 -14.019 19.130 1.00 96.31 73 ALA A O 1
ATOM 613 N N . LEU A 1 74 ? -6.394 -14.427 17.154 1.00 96.88 74 LEU A N 1
ATOM 614 C CA . LEU A 1 74 ? -5.770 -15.689 17.572 1.00 96.88 74 LEU A CA 1
ATOM 615 C C . LEU A 1 74 ? -4.735 -15.507 18.691 1.00 96.88 74 LEU A C 1
ATOM 617 O O . LEU A 1 74 ? -4.532 -16.425 19.483 1.00 96.88 74 LEU A O 1
ATOM 621 N N . VAL A 1 75 ? -4.086 -14.343 18.762 1.00 97.06 75 VAL A N 1
ATOM 622 C CA . VAL A 1 75 ? -3.124 -14.007 19.825 1.00 97.06 75 VAL A CA 1
ATOM 623 C C . VAL A 1 75 ? -3.735 -13.155 20.945 1.00 97.06 75 VAL A C 1
ATOM 625 O O . VAL A 1 75 ? -3.006 -12.749 21.846 1.00 97.06 75 VAL A O 1
ATOM 628 N N . ASN A 1 76 ? -5.052 -12.913 20.923 1.00 96.19 76 ASN A N 1
ATOM 629 C CA . ASN A 1 76 ? -5.787 -12.054 21.864 1.00 96.19 76 ASN A CA 1
ATOM 630 C C . ASN A 1 76 ? -5.249 -10.607 21.938 1.00 96.19 76 ASN A C 1
ATOM 632 O O . ASN A 1 76 ? -5.158 -10.019 23.016 1.00 96.19 76 ASN A O 1
ATOM 636 N N . LEU A 1 77 ? -4.847 -10.041 20.793 1.00 95.56 77 LEU A N 1
ATOM 637 C CA . LEU A 1 77 ? -4.389 -8.649 20.642 1.00 95.56 77 LEU A CA 1
ATOM 638 C C . LEU A 1 77 ? -5.319 -7.831 19.727 1.00 95.56 77 LEU A C 1
ATOM 640 O O . LEU A 1 77 ? -4.892 -6.899 19.049 1.00 95.56 77 LEU A O 1
ATOM 644 N N . ASP A 1 78 ? -6.597 -8.179 19.674 1.00 93.00 78 ASP A N 1
ATOM 645 C CA . ASP A 1 78 ? -7.644 -7.544 18.871 1.00 93.00 78 ASP A CA 1
ATOM 646 C C . ASP A 1 78 ? -8.235 -6.281 19.527 1.00 93.00 78 ASP A C 1
ATOM 648 O O . ASP A 1 78 ? -9.426 -5.998 19.416 1.00 93.00 78 ASP A O 1
ATOM 652 N N . CYS A 1 79 ? -7.397 -5.475 20.188 1.00 95.31 79 CYS A N 1
ATOM 653 C CA . CYS A 1 79 ? -7.826 -4.185 20.722 1.00 95.31 79 CYS A CA 1
ATOM 654 C C . CYS A 1 79 ? -8.030 -3.149 19.602 1.00 95.31 79 CYS A C 1
ATOM 656 O O . CYS A 1 79 ? -7.384 -3.193 18.548 1.00 95.31 79 CYS A O 1
ATOM 658 N N . VAL A 1 80 ? -8.922 -2.185 19.839 1.00 94.00 80 VAL A N 1
ATOM 659 C CA . VAL A 1 80 ? -9.346 -1.190 18.838 1.00 94.00 80 VAL A CA 1
ATOM 660 C C . VAL A 1 80 ? -8.154 -0.410 18.279 1.00 94.00 80 VAL A C 1
ATOM 662 O O . VAL A 1 80 ? -8.078 -0.157 17.077 1.00 94.00 80 VAL A O 1
ATOM 665 N N . GLU A 1 81 ? -7.180 -0.079 19.124 1.00 95.44 81 GLU A N 1
ATOM 666 C CA . GLU A 1 81 ? -5.981 0.659 18.735 1.00 95.44 81 GLU A CA 1
ATOM 667 C C . GLU A 1 81 ? -5.167 -0.102 17.686 1.00 95.44 81 GLU A C 1
ATOM 669 O O . GLU A 1 81 ? -4.730 0.490 16.698 1.00 95.44 81 GLU A O 1
ATOM 674 N N . LEU A 1 82 ? -4.990 -1.416 17.860 1.00 96.50 82 LEU A N 1
ATOM 675 C CA . LEU A 1 82 ? -4.246 -2.255 16.920 1.00 96.50 82 LEU A CA 1
ATOM 676 C C . LEU A 1 82 ? -5.040 -2.519 15.641 1.00 96.50 82 LEU A C 1
ATOM 678 O O . LEU A 1 82 ? -4.455 -2.488 14.555 1.00 96.50 82 LEU A O 1
ATOM 682 N N . LEU A 1 83 ? -6.360 -2.699 15.746 1.00 95.75 83 LEU A N 1
ATOM 683 C CA . LEU A 1 83 ? -7.239 -2.854 14.585 1.00 95.75 83 LEU A CA 1
ATOM 684 C C . LEU A 1 83 ? -7.252 -1.597 13.703 1.00 95.75 83 LEU A C 1
ATOM 686 O O . LEU A 1 83 ? -7.334 -1.712 12.487 1.00 95.75 83 LEU A O 1
ATOM 690 N N . VAL A 1 84 ? -7.090 -0.401 14.272 1.00 94.19 84 VAL A N 1
ATOM 691 C CA . VAL A 1 84 ? -6.977 0.842 13.490 1.00 94.19 84 VAL A CA 1
ATOM 692 C C . VAL A 1 84 ? -5.548 1.074 12.985 1.00 94.19 84 VAL A C 1
ATOM 694 O O . VAL A 1 84 ? -5.344 1.497 11.844 1.00 94.19 84 VAL A O 1
ATOM 697 N N . LEU A 1 85 ? -4.535 0.818 13.816 1.00 96.62 85 LEU A N 1
ATOM 698 C CA . LEU A 1 85 ? -3.146 1.165 13.512 1.00 96.62 85 LEU A CA 1
ATOM 699 C C . LEU A 1 85 ? -2.491 0.201 12.517 1.00 96.62 85 LEU A C 1
ATOM 701 O O . LEU A 1 85 ? -1.838 0.640 11.566 1.00 96.62 85 LEU A O 1
ATOM 705 N N . LEU A 1 86 ? -2.625 -1.110 12.726 1.00 97.31 86 LEU A N 1
ATOM 706 C CA . LEU A 1 86 ? -1.856 -2.094 11.964 1.00 97.31 86 LEU A CA 1
ATOM 707 C C . LEU A 1 86 ? -2.230 -2.161 10.478 1.00 97.31 86 LEU A C 1
ATOM 709 O O . LEU A 1 86 ? -1.304 -2.267 9.672 1.00 97.31 86 LEU A O 1
ATOM 713 N N . PRO A 1 87 ? -3.503 -2.033 10.057 1.00 97.50 87 PRO A N 1
ATOM 714 C CA . PRO A 1 87 ? -3.832 -1.955 8.634 1.00 97.50 87 PRO A CA 1
ATOM 715 C C . PRO A 1 87 ? -3.171 -0.763 7.936 1.00 97.50 87 PRO A C 1
ATOM 717 O O . PRO A 1 87 ? -2.697 -0.888 6.806 1.00 97.50 87 PRO A O 1
ATOM 720 N N . ARG A 1 88 ? -3.062 0.382 8.625 1.00 97.50 88 ARG A N 1
ATOM 721 C CA . ARG A 1 88 ? -2.362 1.565 8.103 1.00 97.50 88 ARG A CA 1
ATOM 722 C C . ARG A 1 88 ? -0.860 1.331 7.990 1.00 97.50 88 ARG A C 1
ATOM 724 O O . ARG A 1 88 ? -0.256 1.727 6.995 1.00 97.50 88 ARG A O 1
ATOM 731 N N . ILE A 1 89 ? -0.254 0.654 8.968 1.00 98.25 89 ILE A N 1
ATOM 732 C CA . ILE A 1 89 ? 1.156 0.243 8.896 1.00 98.25 89 ILE A CA 1
ATOM 733 C C . ILE A 1 89 ? 1.367 -0.734 7.736 1.00 98.25 89 ILE A C 1
ATOM 735 O O . ILE A 1 89 ? 2.280 -0.535 6.940 1.00 98.25 89 ILE A O 1
ATOM 739 N N . LEU A 1 90 ? 0.510 -1.746 7.587 1.00 97.94 90 LEU A N 1
ATOM 740 C CA . LEU A 1 90 ? 0.571 -2.701 6.480 1.00 97.94 90 LEU A CA 1
ATOM 741 C C . LEU A 1 90 ? 0.524 -1.981 5.128 1.00 97.94 90 LEU A C 1
ATOM 743 O O . LEU A 1 90 ? 1.388 -2.200 4.278 1.00 97.94 90 LEU A O 1
ATOM 747 N N . GLN A 1 91 ? -0.436 -1.074 4.950 1.00 97.88 91 GLN A N 1
ATOM 748 C CA . GLN A 1 91 ? -0.547 -0.273 3.736 1.00 97.88 91 GLN A CA 1
ATOM 749 C C . GLN A 1 91 ? 0.692 0.607 3.515 1.00 97.88 91 GLN A C 1
ATOM 751 O O . GLN A 1 91 ? 1.215 0.657 2.403 1.00 97.88 91 GLN A O 1
ATOM 756 N N . ALA A 1 92 ? 1.205 1.252 4.565 1.00 98.12 92 ALA A N 1
ATOM 757 C CA . ALA A 1 92 ? 2.414 2.067 4.498 1.00 98.12 92 ALA A CA 1
ATOM 758 C C . ALA A 1 92 ? 3.646 1.254 4.067 1.00 98.12 92 ALA A C 1
ATOM 760 O O . ALA A 1 92 ? 4.456 1.746 3.280 1.00 98.12 92 ALA A O 1
ATOM 761 N N . LEU A 1 93 ? 3.782 0.008 4.533 1.00 98.44 93 LEU A N 1
ATOM 762 C CA . LEU A 1 93 ? 4.868 -0.894 4.139 1.00 98.44 93 LEU A CA 1
ATOM 763 C C . LEU A 1 93 ? 4.755 -1.323 2.670 1.00 98.44 93 LEU A C 1
ATOM 765 O O . LEU A 1 93 ? 5.763 -1.337 1.961 1.00 98.44 93 LEU A O 1
ATOM 769 N N . LEU A 1 94 ? 3.543 -1.619 2.190 1.00 97.94 94 LEU A N 1
ATOM 770 C CA . LEU A 1 94 ? 3.294 -1.924 0.775 1.00 97.94 94 LEU A CA 1
ATOM 771 C C . LEU A 1 94 ? 3.640 -0.726 -0.119 1.00 97.94 94 LEU A C 1
ATOM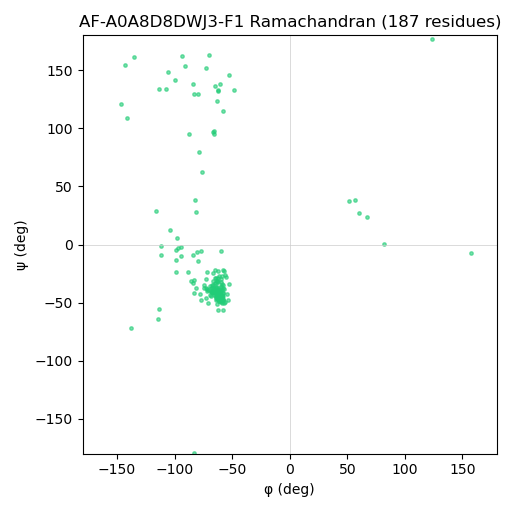 773 O O . LEU A 1 94 ? 4.355 -0.879 -1.113 1.00 97.94 94 LEU A O 1
ATOM 777 N N . SER A 1 95 ? 3.219 0.475 0.279 1.00 98.31 95 SER A N 1
ATOM 778 C CA . SER A 1 95 ? 3.556 1.719 -0.416 1.00 98.31 95 SER A CA 1
ATOM 779 C C . SER A 1 95 ? 5.063 2.013 -0.377 1.00 98.31 95 SER A C 1
ATOM 781 O O . SER A 1 95 ? 5.636 2.400 -1.390 1.00 98.31 95 SER A O 1
ATOM 783 N N . ALA A 1 96 ? 5.748 1.763 0.746 1.00 98.19 96 ALA A N 1
ATOM 784 C CA . ALA A 1 96 ? 7.203 1.921 0.852 1.00 98.19 96 ALA A CA 1
ATOM 785 C C . ALA A 1 96 ? 7.967 0.953 -0.064 1.00 98.19 96 ALA A C 1
ATOM 787 O O . ALA A 1 96 ? 8.988 1.311 -0.657 1.00 98.19 96 ALA A O 1
ATOM 788 N N . TYR A 1 97 ? 7.474 -0.278 -0.207 1.00 98.00 97 TYR A N 1
ATOM 789 C CA . TYR A 1 97 ? 8.043 -1.233 -1.151 1.00 98.00 97 TYR A CA 1
ATOM 790 C C . TYR A 1 97 ? 7.821 -0.798 -2.604 1.00 98.00 97 TYR A C 1
ATOM 792 O O . TYR A 1 97 ? 8.742 -0.891 -3.419 1.00 98.00 97 TYR A O 1
ATOM 800 N N . SER A 1 98 ? 6.635 -0.276 -2.921 1.00 97.88 98 SER A N 1
ATOM 801 C CA . SER A 1 98 ? 6.343 0.338 -4.220 1.00 97.88 98 SER A CA 1
ATOM 802 C C . SER A 1 98 ? 7.294 1.499 -4.532 1.00 97.88 98 SER A C 1
ATOM 804 O O . SER A 1 98 ? 7.903 1.524 -5.600 1.00 97.88 98 SER A O 1
ATOM 806 N N . ASP A 1 99 ? 7.525 2.403 -3.579 1.00 97.75 99 ASP A N 1
ATOM 807 C CA . ASP A 1 99 ? 8.473 3.513 -3.726 1.00 97.75 99 ASP A CA 1
ATOM 808 C C . ASP A 1 99 ? 9.895 3.028 -4.024 1.00 97.75 99 ASP A C 1
ATOM 810 O O . ASP A 1 99 ? 10.583 3.533 -4.916 1.00 97.75 99 ASP A O 1
ATOM 814 N N . TYR A 1 100 ? 10.335 1.990 -3.311 1.00 97.31 100 TYR A N 1
ATOM 815 C CA . TYR A 1 100 ? 11.622 1.358 -3.568 1.00 97.31 100 TYR A CA 1
ATOM 816 C C . TYR A 1 100 ? 11.691 0.746 -4.976 1.00 97.31 100 TYR A C 1
ATOM 818 O O . TYR A 1 100 ? 12.714 0.863 -5.657 1.00 97.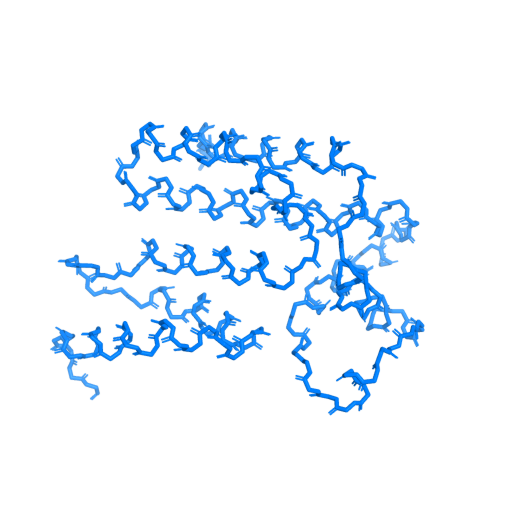31 100 TYR A O 1
ATOM 826 N N . ARG A 1 101 ? 10.604 0.131 -5.456 1.00 96.56 101 ARG A N 1
ATOM 827 C CA . ARG A 1 101 ? 10.513 -0.388 -6.828 1.00 96.56 101 ARG A CA 1
ATOM 828 C C . ARG A 1 101 ? 10.545 0.708 -7.879 1.00 96.56 101 ARG A C 1
ATOM 830 O O . ARG A 1 101 ? 11.257 0.547 -8.868 1.00 96.56 101 ARG A O 1
ATOM 837 N N . PHE A 1 102 ? 9.879 1.831 -7.642 1.00 96.88 102 PHE A N 1
ATOM 838 C CA . PHE A 1 102 ? 9.973 3.005 -8.503 1.00 96.88 102 PHE A CA 1
ATOM 839 C C . PHE A 1 102 ? 11.403 3.552 -8.573 1.00 96.88 102 PHE A C 1
ATOM 841 O O . PHE A 1 102 ? 11.906 3.867 -9.653 1.00 96.88 102 PHE A O 1
ATOM 848 N N . TYR A 1 103 ? 12.094 3.613 -7.431 1.00 96.25 103 TYR A N 1
ATOM 849 C CA . TYR A 1 103 ? 13.497 4.012 -7.370 1.00 96.25 103 TYR A CA 1
ATOM 850 C C . TYR A 1 103 ? 14.394 3.095 -8.214 1.00 96.25 103 TYR A C 1
ATOM 852 O O . TYR A 1 103 ? 15.225 3.589 -8.978 1.00 96.25 103 TYR A O 1
ATOM 860 N N . LEU A 1 104 ? 14.204 1.773 -8.126 1.00 93.94 104 LEU A N 1
ATOM 861 C CA . LEU A 1 104 ? 14.934 0.808 -8.955 1.00 93.94 104 LEU A CA 1
ATOM 862 C C . LEU A 1 104 ? 14.610 0.956 -10.445 1.00 93.94 104 LEU A C 1
ATOM 864 O O . LEU A 1 104 ? 15.534 0.966 -11.254 1.00 93.94 104 LEU A O 1
ATOM 868 N N . TRP A 1 105 ? 13.329 1.104 -10.791 1.00 93.75 105 TRP A N 1
ATOM 869 C CA . TRP A 1 105 ? 12.872 1.315 -12.167 1.00 93.75 105 TRP A CA 1
ATOM 870 C C . TRP A 1 105 ? 13.468 2.589 -12.779 1.00 93.75 105 TRP A C 1
ATOM 872 O O . TRP A 1 105 ? 13.872 2.602 -13.936 1.00 93.75 105 TRP A O 1
ATOM 882 N N . SER A 1 106 ? 13.639 3.630 -11.964 1.00 94.12 106 SER A N 1
ATOM 883 C CA . SER A 1 106 ? 14.259 4.904 -12.345 1.00 94.12 106 SER A CA 1
ATOM 884 C C . SER A 1 106 ? 15.796 4.870 -12.317 1.00 94.12 106 SER A C 1
ATOM 886 O O . SER A 1 106 ? 16.430 5.886 -12.022 1.00 94.12 106 SER A O 1
ATOM 888 N N . ASN A 1 107 ? 16.416 3.704 -12.536 1.00 92.62 107 ASN A N 1
ATOM 889 C CA . ASN A 1 107 ? 17.870 3.506 -12.505 1.00 92.62 107 ASN A CA 1
ATOM 890 C C . ASN A 1 107 ? 18.549 4.044 -11.235 1.00 92.62 107 ASN A C 1
ATOM 892 O O . ASN A 1 107 ? 19.656 4.579 -11.289 1.00 92.62 107 ASN A O 1
ATOM 896 N N . LYS A 1 108 ? 17.894 3.912 -10.073 1.00 93.00 108 LYS A N 1
ATOM 897 C CA . LYS A 1 108 ? 18.425 4.361 -8.775 1.00 93.00 108 LYS A CA 1
ATOM 898 C C . LYS A 1 108 ? 18.714 5.872 -8.717 1.00 93.00 108 LYS A C 1
ATOM 900 O O . LYS A 1 108 ? 19.565 6.319 -7.942 1.00 93.00 108 LYS A O 1
ATOM 905 N N . SER A 1 109 ? 18.003 6.663 -9.521 1.00 94.00 109 SER A N 1
ATOM 906 C CA . SER A 1 109 ? 18.141 8.119 -9.563 1.00 94.00 109 SER A CA 1
ATOM 907 C C . SER A 1 109 ? 17.827 8.770 -8.211 1.00 94.00 109 SER A C 1
ATOM 909 O O . SER A 1 109 ? 16.848 8.438 -7.548 1.00 94.00 109 SER A O 1
ATOM 911 N N . LYS A 1 110 ? 18.629 9.759 -7.802 1.00 93.56 110 LYS A N 1
ATOM 912 C CA . LYS A 1 110 ? 18.346 10.550 -6.590 1.00 93.56 110 LYS A CA 1
ATOM 913 C C . LYS A 1 110 ? 17.065 11.380 -6.741 1.00 93.56 110 LYS A C 1
ATOM 915 O O . LYS A 1 110 ? 16.376 11.620 -5.756 1.00 93.56 110 LYS A O 1
ATOM 920 N N . TRP A 1 111 ? 16.723 11.763 -7.973 1.00 95.38 111 TRP A N 1
ATOM 921 C CA . TRP A 1 111 ? 15.525 12.543 -8.274 1.00 95.38 111 TRP A CA 1
ATOM 922 C C . TRP A 1 111 ? 14.234 11.754 -8.063 1.00 95.38 111 TRP A C 1
ATOM 924 O O . TRP A 1 111 ? 13.265 12.320 -7.570 1.00 95.38 111 TRP A O 1
ATOM 934 N N . SER A 1 112 ? 14.216 10.448 -8.356 1.00 94.50 112 SER A N 1
ATOM 935 C CA . SER A 1 112 ? 13.028 9.626 -8.093 1.00 94.50 112 SER A CA 1
ATOM 936 C C . SER A 1 112 ? 12.753 9.513 -6.593 1.00 94.50 112 SER A C 1
ATOM 938 O O . SER A 1 112 ? 11.612 9.665 -6.162 1.00 94.50 112 SER A O 1
ATOM 940 N N . ALA A 1 113 ? 13.805 9.346 -5.785 1.00 94.62 113 ALA A N 1
ATOM 941 C CA . ALA A 1 113 ? 13.687 9.371 -4.331 1.00 94.62 113 ALA A CA 1
ATOM 942 C C . ALA A 1 113 ? 13.244 10.744 -3.808 1.00 94.62 113 ALA A C 1
ATOM 944 O O . ALA A 1 113 ? 12.367 10.808 -2.950 1.00 94.62 113 ALA A O 1
ATOM 945 N N . PHE A 1 114 ? 13.796 11.833 -4.353 1.00 96.25 114 PHE A N 1
ATOM 946 C CA . PHE A 1 114 ? 13.399 13.195 -4.000 1.00 96.25 114 PHE A CA 1
ATOM 947 C C . PHE A 1 114 ? 11.911 13.449 -4.275 1.00 96.25 114 PHE A C 1
ATOM 949 O O . PHE A 1 114 ? 11.198 13.882 -3.373 1.00 96.25 114 PHE A O 1
ATOM 956 N N . VAL A 1 115 ? 11.416 13.124 -5.474 1.00 96.44 115 VAL A N 1
ATOM 957 C CA . VAL A 1 115 ? 10.005 13.332 -5.850 1.00 96.44 115 VAL A CA 1
ATOM 958 C C . VAL A 1 115 ? 9.066 12.530 -4.946 1.00 96.44 115 VAL A C 1
ATOM 960 O O . VAL A 1 115 ? 8.086 13.073 -4.441 1.00 96.44 115 VAL A O 1
ATOM 963 N N . LEU A 1 116 ? 9.377 11.260 -4.672 1.00 95.94 116 LEU A N 1
ATOM 964 C CA . LEU A 1 116 ? 8.552 10.434 -3.785 1.00 95.94 116 LEU A CA 1
ATOM 965 C C . LEU A 1 116 ? 8.579 10.900 -2.325 1.00 95.94 116 LEU A C 1
ATOM 967 O O . LEU A 1 116 ? 7.569 10.775 -1.628 1.00 95.94 116 LEU A O 1
ATOM 971 N N . ALA A 1 117 ? 9.719 11.415 -1.860 1.00 95.50 117 ALA A N 1
ATOM 972 C CA . ALA A 1 117 ? 9.872 11.918 -0.500 1.00 95.50 117 ALA A CA 1
ATOM 973 C C . ALA A 1 117 ? 9.175 13.268 -0.287 1.00 95.50 117 ALA A C 1
ATOM 975 O O . ALA A 1 117 ? 8.645 13.521 0.791 1.00 95.50 117 ALA A O 1
ATOM 976 N N . THR A 1 118 ? 9.161 14.119 -1.314 1.00 96.38 118 THR A N 1
ATOM 977 C CA . THR A 1 118 ? 8.595 15.478 -1.260 1.00 96.38 118 THR A CA 1
ATOM 978 C C . THR A 1 118 ? 7.149 15.567 -1.740 1.00 96.38 118 THR A C 1
ATOM 980 O O . THR A 1 118 ? 6.497 16.588 -1.532 1.00 96.38 118 THR A O 1
ATOM 983 N N . SER A 1 119 ? 6.609 14.503 -2.340 1.00 96.88 119 SER A N 1
ATOM 984 C CA . SER A 1 119 ? 5.200 14.439 -2.722 1.00 96.88 119 SER A CA 1
ATOM 985 C C . SER A 1 119 ? 4.298 14.437 -1.485 1.00 96.88 119 SER A C 1
ATOM 987 O O . SER A 1 119 ? 4.044 13.402 -0.867 1.00 96.88 119 SER A O 1
ATOM 989 N N . TRP A 1 120 ? 3.784 15.620 -1.149 1.00 95.06 120 TRP A N 1
ATOM 990 C CA . TRP A 1 120 ? 2.851 15.856 -0.047 1.00 95.06 120 TRP A CA 1
ATOM 991 C C . TRP A 1 120 ? 1.592 14.981 -0.118 1.00 95.06 120 TRP A C 1
ATOM 993 O O . TRP A 1 120 ? 1.180 14.400 0.882 1.00 95.06 120 TRP A O 1
ATOM 1003 N N . PHE A 1 121 ? 1.016 14.828 -1.312 1.00 96.00 121 PHE A N 1
ATOM 1004 C CA . PHE A 1 121 ? -0.189 14.040 -1.526 1.00 96.00 121 PHE A CA 1
ATOM 1005 C C . PHE A 1 121 ? 0.089 12.553 -1.331 1.00 96.00 121 PHE A C 1
ATOM 1007 O O . PHE A 1 121 ? -0.657 11.880 -0.629 1.00 96.00 121 PHE A O 1
ATOM 1014 N N . TRP A 1 122 ? 1.204 12.046 -1.867 1.00 96.94 122 TRP A N 1
ATOM 1015 C CA . TRP A 1 122 ? 1.576 10.652 -1.643 1.00 96.94 122 TRP A CA 1
ATOM 1016 C C . TRP A 1 122 ? 1.933 10.395 -0.178 1.00 96.94 122 TRP A C 1
ATOM 1018 O O . TRP A 1 122 ? 1.559 9.370 0.377 1.00 96.94 122 TRP A O 1
ATOM 1028 N N . PHE A 1 123 ? 2.580 11.342 0.506 1.00 97.12 123 PHE A N 1
ATOM 1029 C CA . PHE A 1 123 ? 2.773 11.263 1.955 1.00 97.12 123 PHE A CA 1
ATOM 1030 C C . PHE A 1 123 ? 1.443 11.187 2.719 1.00 97.12 123 PHE A C 1
ATOM 1032 O O . PHE A 1 123 ? 1.323 10.416 3.666 1.00 97.12 123 PHE A O 1
ATOM 1039 N N . TYR A 1 124 ? 0.433 11.930 2.272 1.00 96.69 124 TYR A N 1
ATOM 1040 C CA . TYR A 1 124 ? -0.900 11.946 2.864 1.00 96.69 124 TYR A CA 1
ATOM 1041 C C . TYR A 1 124 ? -1.723 10.670 2.604 1.00 96.69 124 TYR A C 1
ATOM 1043 O O . TYR A 1 124 ? -2.450 10.234 3.499 1.00 96.69 124 TYR A O 1
ATOM 1051 N N . THR A 1 125 ? -1.637 10.065 1.413 1.00 96.75 125 THR A N 1
ATOM 1052 C CA . THR A 1 125 ? -2.482 8.918 1.021 1.00 96.75 125 THR A CA 1
ATOM 1053 C C . THR A 1 125 ? -1.818 7.550 1.168 1.00 96.75 125 THR A C 1
ATOM 1055 O O . THR A 1 125 ? -2.527 6.555 1.311 1.00 96.75 125 THR A O 1
ATOM 1058 N N . ALA A 1 126 ? -0.485 7.462 1.155 1.00 96.62 126 ALA A N 1
ATOM 1059 C CA . ALA A 1 126 ? 0.234 6.186 1.060 1.00 96.62 126 ALA A CA 1
ATOM 1060 C 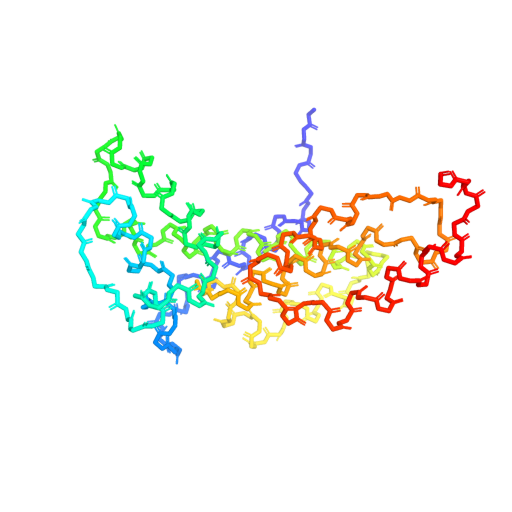C . ALA A 1 126 ? 0.038 5.243 2.260 1.00 96.62 126 ALA A C 1
ATOM 1062 O O . ALA A 1 126 ? 0.260 4.042 2.122 1.00 96.62 126 ALA A O 1
ATOM 1063 N N . SER A 1 127 ? -0.357 5.761 3.426 1.00 95.94 127 SER A N 1
ATOM 1064 C CA . SER A 1 127 ? -0.671 4.967 4.625 1.00 95.94 127 SER A CA 1
ATOM 1065 C C . SER A 1 127 ? -2.167 4.724 4.841 1.00 95.94 127 SER A C 1
ATOM 1067 O O . SER A 1 127 ? -2.539 4.018 5.778 1.00 95.94 127 SER A O 1
ATOM 1069 N N . ARG A 1 128 ? -3.037 5.313 4.014 1.00 95.69 128 ARG A N 1
ATOM 1070 C CA . ARG A 1 128 ? -4.495 5.183 4.145 1.00 95.69 128 ARG A CA 1
ATOM 1071 C C . ARG A 1 128 ? -4.980 3.917 3.466 1.00 95.69 128 ARG A C 1
ATOM 1073 O O . ARG A 1 128 ? -4.554 3.622 2.349 1.00 95.69 128 ARG A O 1
ATOM 1080 N N . THR A 1 129 ? -5.903 3.210 4.108 1.00 96.12 129 THR A N 1
ATOM 1081 C CA . THR A 1 129 ? -6.416 1.898 3.690 1.00 96.12 129 THR A CA 1
ATOM 1082 C C . THR A 1 129 ? -7.404 1.986 2.527 1.00 96.12 129 THR A C 1
ATOM 1084 O O . THR A 1 129 ? -8.579 1.638 2.634 1.00 96.12 129 THR A O 1
ATOM 1087 N N . LEU A 1 130 ? -6.909 2.481 1.393 1.00 96.06 130 LEU A N 1
ATOM 1088 C CA . LEU A 1 130 ? -7.646 2.663 0.152 1.00 96.06 130 LEU A CA 1
ATOM 1089 C C . LEU A 1 130 ? -7.202 1.629 -0.880 1.00 96.06 130 LEU A C 1
ATOM 1091 O O . LEU A 1 130 ? -6.009 1.472 -1.156 1.00 96.06 130 LEU A O 1
ATOM 1095 N N . SER A 1 131 ? -8.178 1.003 -1.539 1.00 95.19 131 SER A N 1
ATOM 1096 C CA . SER A 1 131 ? -7.913 0.075 -2.647 1.00 95.19 131 SER A CA 1
ATOM 1097 C C . SER A 1 131 ? -7.132 0.742 -3.787 1.00 95.19 131 SER A C 1
ATOM 1099 O O . SER A 1 131 ? -6.250 0.117 -4.367 1.00 95.19 131 SER A O 1
ATOM 1101 N N . ASN A 1 132 ? -7.374 2.030 -4.052 1.00 95.50 132 ASN A N 1
ATOM 1102 C CA . ASN A 1 132 ? -6.647 2.821 -5.051 1.00 95.50 132 ASN A CA 1
ATOM 1103 C C . ASN A 1 132 ? -5.155 2.988 -4.709 1.00 95.50 132 ASN A C 1
ATOM 1105 O O . ASN A 1 132 ? -4.305 2.974 -5.602 1.00 95.50 132 ASN A O 1
ATOM 1109 N N . THR A 1 133 ? -4.811 3.132 -3.424 1.00 96.62 133 THR A N 1
ATOM 1110 C CA . THR A 1 133 ? -3.409 3.225 -2.982 1.00 96.62 133 THR A CA 1
ATOM 1111 C C . THR A 1 133 ? -2.691 1.897 -3.218 1.00 96.62 133 THR A C 1
ATOM 1113 O O . THR A 1 133 ? -1.545 1.878 -3.680 1.00 96.62 133 THR A O 1
ATOM 1116 N N . LEU A 1 134 ? -3.371 0.773 -2.961 1.00 96.69 134 LEU A N 1
ATOM 1117 C CA . LEU A 1 134 ? -2.831 -0.550 -3.265 1.00 96.69 134 LEU A CA 1
ATOM 1118 C C . LEU A 1 134 ? -2.716 -0.796 -4.778 1.00 96.69 134 LEU A C 1
ATOM 1120 O O . LEU A 1 134 ? -1.669 -1.257 -5.220 1.00 96.69 134 LEU A O 1
ATOM 1124 N N . GLU A 1 135 ? -3.732 -0.440 -5.569 1.00 96.88 135 GLU A N 1
ATOM 1125 C CA . GLU A 1 135 ? -3.707 -0.492 -7.043 1.00 96.88 135 GLU A CA 1
ATOM 1126 C C . GLU A 1 135 ? -2.503 0.278 -7.605 1.00 96.88 135 GLU A C 1
ATOM 1128 O O . GLU A 1 135 ? -1.736 -0.246 -8.416 1.00 96.88 135 GLU A O 1
ATOM 1133 N N . THR A 1 136 ? -2.281 1.498 -7.112 1.00 96.75 136 THR A N 1
ATOM 1134 C CA . THR A 1 136 ? -1.125 2.323 -7.490 1.00 96.75 136 THR A CA 1
ATOM 1135 C C . THR A 1 136 ? 0.186 1.618 -7.143 1.00 96.75 136 THR A C 1
ATOM 1137 O O . THR A 1 136 ? 1.087 1.529 -7.978 1.00 96.75 136 THR A O 1
ATOM 1140 N N . SER A 1 137 ? 0.280 1.061 -5.933 1.00 97.56 137 SER A N 1
ATOM 1141 C CA . SER A 1 137 ? 1.479 0.359 -5.468 1.00 97.56 137 SER A CA 1
ATOM 1142 C C . SER A 1 137 ? 1.791 -0.876 -6.318 1.00 97.56 137 SER A C 1
ATOM 1144 O O . SER A 1 137 ? 2.924 -1.065 -6.757 1.00 97.56 137 SER A O 1
ATOM 1146 N N . LEU A 1 138 ? 0.781 -1.700 -6.607 1.00 97.75 138 LEU A N 1
ATOM 1147 C CA . LEU A 1 138 ? 0.915 -2.878 -7.465 1.00 97.75 138 LEU A CA 1
ATOM 1148 C C . LEU A 1 138 ? 1.293 -2.497 -8.895 1.00 97.75 138 LEU A C 1
ATOM 1150 O O . LEU A 1 138 ? 2.159 -3.142 -9.483 1.00 97.75 138 LEU A O 1
ATOM 1154 N N . THR A 1 139 ? 0.710 -1.423 -9.426 1.00 97.19 139 THR A N 1
ATOM 1155 C CA . THR A 1 139 ? 1.022 -0.917 -10.767 1.00 97.19 139 THR A CA 1
ATOM 1156 C C . THR A 1 139 ? 2.484 -0.492 -10.873 1.00 97.19 139 THR A C 1
ATOM 1158 O O . THR A 1 139 ? 3.177 -0.909 -11.797 1.00 97.19 139 THR A O 1
ATOM 1161 N N . VAL A 1 140 ? 3.005 0.263 -9.905 1.00 96.94 140 VAL A N 1
ATOM 1162 C CA . VAL A 1 140 ? 4.424 0.658 -9.873 1.00 96.94 140 VAL A CA 1
ATOM 1163 C C . VAL A 1 140 ? 5.345 -0.560 -9.761 1.00 96.94 140 VAL A C 1
ATOM 1165 O O . VAL A 1 140 ? 6.344 -0.654 -10.479 1.00 96.94 140 VAL A O 1
ATOM 1168 N N . ILE A 1 141 ? 5.006 -1.523 -8.897 1.00 97.31 141 ILE A N 1
ATOM 1169 C CA . ILE A 1 141 ? 5.766 -2.773 -8.760 1.00 97.31 141 ILE A CA 1
ATOM 1170 C C . ILE A 1 141 ? 5.780 -3.530 -10.093 1.00 97.31 141 ILE A C 1
ATOM 1172 O O . ILE A 1 141 ? 6.844 -3.963 -10.538 1.00 97.31 141 ILE A O 1
ATOM 1176 N N . ALA A 1 142 ? 4.633 -3.664 -10.753 1.00 96.50 142 ALA A N 1
ATOM 1177 C CA . ALA A 1 142 ? 4.518 -4.329 -12.041 1.00 96.50 142 ALA A CA 1
ATOM 1178 C C . ALA A 1 142 ? 5.332 -3.616 -13.134 1.00 96.50 142 ALA A C 1
ATOM 1180 O O . ALA A 1 142 ? 6.108 -4.270 -13.829 1.00 96.50 142 ALA A O 1
ATOM 1181 N N . LEU A 1 143 ? 5.250 -2.285 -13.237 1.00 95.62 143 LEU A N 1
ATOM 1182 C CA . LEU A 1 143 ? 6.021 -1.499 -14.212 1.00 95.62 143 LEU A CA 1
ATOM 1183 C C . LEU A 1 143 ? 7.534 -1.623 -13.991 1.00 95.62 143 LEU A C 1
ATOM 1185 O O . LEU A 1 143 ? 8.291 -1.641 -14.961 1.00 95.62 143 LEU A O 1
ATOM 1189 N N . SER A 1 144 ? 7.975 -1.786 -12.738 1.00 94.75 144 SER A N 1
ATOM 1190 C CA . SER A 1 144 ? 9.389 -2.018 -12.417 1.00 94.75 144 SER A CA 1
ATOM 1191 C C . SER A 1 144 ? 9.926 -3.359 -12.930 1.00 94.75 144 SER A C 1
ATOM 1193 O O . SER A 1 144 ? 11.130 -3.500 -13.136 1.00 94.75 144 SER A O 1
ATOM 1195 N N . TYR A 1 145 ? 9.044 -4.342 -13.128 1.00 93.31 145 TYR A N 1
ATOM 1196 C CA . TYR A 1 145 ? 9.381 -5.659 -13.668 1.00 93.31 145 TYR A CA 1
ATOM 1197 C C . TYR A 1 145 ? 9.084 -5.805 -15.158 1.00 93.31 145 TYR A C 1
ATOM 1199 O O . TYR A 1 145 ? 9.512 -6.794 -15.757 1.00 93.31 145 TYR A O 1
ATOM 1207 N N . PHE A 1 146 ? 8.334 -4.869 -15.736 1.00 93.00 146 PHE A N 1
ATOM 1208 C CA . PHE A 1 146 ? 7.943 -4.924 -17.132 1.00 93.00 146 PHE A CA 1
ATOM 1209 C C . PHE A 1 146 ? 9.188 -4.875 -18.039 1.00 93.00 146 PHE A C 1
ATOM 1211 O O . PHE A 1 146 ? 10.065 -4.026 -17.838 1.00 93.00 146 PHE A O 1
ATOM 1218 N N . PRO A 1 147 ? 9.308 -5.768 -19.037 1.00 89.56 147 PRO A N 1
ATOM 1219 C CA . PRO A 1 147 ? 10.485 -5.839 -19.894 1.00 89.56 147 PRO A CA 1
ATOM 1220 C C . PRO A 1 147 ? 10.450 -4.736 -20.965 1.00 89.56 147 PRO A C 1
ATOM 1222 O O . PRO A 1 147 ? 10.163 -4.974 -22.136 1.00 89.56 147 PRO A O 1
ATOM 1225 N N . TRP A 1 148 ? 10.812 -3.506 -20.586 1.00 86.50 148 TRP A N 1
ATOM 1226 C CA . TRP A 1 148 ? 10.876 -2.332 -21.480 1.00 86.50 148 TRP A CA 1
ATOM 1227 C C . TRP A 1 148 ? 11.850 -2.476 -22.672 1.00 86.50 148 TRP A C 1
ATOM 1229 O O . TRP A 1 148 ? 11.896 -1.622 -23.552 1.00 86.50 148 TRP A O 1
ATOM 1239 N N . GLY A 1 149 ? 12.623 -3.561 -22.730 1.00 75.19 149 GLY A N 1
ATOM 1240 C CA . GLY A 1 149 ? 13.693 -3.797 -23.704 1.00 75.19 149 GLY A CA 1
ATOM 1241 C C . GLY A 1 149 ? 14.740 -4.811 -23.241 1.00 75.19 149 GLY A C 1
ATOM 1242 O O . GLY A 1 149 ? 15.605 -5.178 -24.026 1.00 75.19 149 GLY A O 1
ATOM 1243 N N . ALA A 1 150 ? 14.657 -5.252 -21.983 1.00 72.06 150 ALA A N 1
ATOM 1244 C CA . ALA A 1 150 ? 15.481 -6.310 -21.411 1.00 72.06 150 ALA A CA 1
ATOM 1245 C C . ALA A 1 150 ? 14.928 -7.711 -21.743 1.00 72.06 150 ALA A C 1
ATOM 1247 O O . ALA A 1 150 ? 13.904 -7.837 -22.412 1.00 72.06 150 ALA A O 1
ATOM 1248 N N . SER A 1 151 ? 15.604 -8.753 -21.251 1.00 74.94 151 SER A N 1
ATOM 1249 C CA . SER A 1 151 ? 15.167 -10.146 -21.382 1.00 74.94 151 SER A CA 1
ATOM 1250 C C . SER A 1 151 ? 13.727 -10.347 -20.905 1.00 74.94 151 SER A C 1
ATOM 1252 O O . SER A 1 151 ? 13.306 -9.727 -19.923 1.00 74.94 151 SER A O 1
ATOM 1254 N N . GLU A 1 152 ? 13.010 -11.257 -21.566 1.00 78.81 152 GLU A N 1
ATOM 1255 C CA . GLU A 1 152 ? 11.634 -11.634 -21.235 1.00 78.81 152 GLU A CA 1
ATOM 1256 C C . GLU A 1 152 ? 11.478 -11.924 -19.729 1.00 78.81 152 GLU A C 1
ATOM 1258 O O . GLU A 1 152 ? 12.300 -12.602 -19.108 1.00 78.81 152 GLU A O 1
ATOM 1263 N N . CYS A 1 153 ? 10.430 -11.370 -19.116 1.00 81.69 153 CYS A N 1
ATOM 1264 C CA . CYS A 1 153 ? 10.168 -11.493 -17.686 1.00 81.69 153 CYS A CA 1
ATOM 1265 C C . CYS A 1 153 ? 8.661 -11.530 -17.452 1.00 81.69 153 CYS A C 1
ATOM 1267 O O . CYS A 1 153 ? 7.972 -10.568 -17.758 1.00 81.69 153 CYS A O 1
ATOM 1269 N N . THR A 1 154 ? 8.153 -12.600 -16.845 1.00 88.31 154 THR A N 1
ATOM 1270 C CA . THR A 1 154 ? 6.721 -12.769 -16.539 1.00 88.31 154 THR A CA 1
ATOM 1271 C C . THR A 1 154 ? 6.353 -12.328 -15.121 1.00 88.31 154 THR A C 1
ATOM 1273 O O . THR A 1 154 ? 5.183 -12.336 -14.745 1.00 88.31 154 THR A O 1
ATOM 1276 N N . LYS A 1 155 ? 7.332 -11.887 -14.314 1.00 90.25 155 LYS A N 1
ATOM 1277 C CA . LYS A 1 155 ? 7.123 -11.515 -12.900 1.00 90.25 155 LYS A CA 1
ATOM 1278 C C . LYS A 1 155 ? 6.157 -10.346 -12.716 1.00 90.25 155 LYS A C 1
ATOM 1280 O O . LYS A 1 155 ? 5.587 -10.215 -11.637 1.00 90.25 155 LYS A O 1
ATOM 1285 N N . PHE A 1 156 ? 5.970 -9.508 -13.738 1.00 93.56 156 PHE A N 1
ATOM 1286 C CA . PHE A 1 156 ? 4.998 -8.416 -13.698 1.00 93.56 156 PHE A CA 1
ATOM 1287 C C . PHE A 1 156 ? 3.545 -8.915 -13.775 1.00 93.56 156 PHE A C 1
ATOM 1289 O O . PHE A 1 156 ? 2.660 -8.234 -13.273 1.00 93.56 156 PHE A O 1
ATOM 1296 N N . LEU A 1 157 ? 3.277 -10.107 -14.325 1.00 94.19 157 LEU A N 1
ATOM 1297 C CA . LEU A 1 157 ? 1.909 -10.609 -14.509 1.00 94.19 157 LEU A CA 1
ATOM 1298 C C . LEU A 1 157 ? 1.171 -10.811 -13.183 1.00 94.19 157 LEU A C 1
ATOM 1300 O O . LEU A 1 157 ? -0.016 -10.517 -13.101 1.00 94.19 157 LEU A O 1
ATOM 1304 N N . LEU A 1 158 ? 1.865 -11.260 -12.132 1.00 95.00 158 LEU A N 1
ATOM 1305 C CA . LEU A 1 158 ? 1.260 -11.457 -10.814 1.00 95.00 158 LEU A CA 1
ATOM 1306 C C . LEU A 1 158 ? 0.726 -10.144 -10.201 1.00 95.00 158 LEU A C 1
ATOM 1308 O O . LEU A 1 158 ? -0.463 -10.093 -9.886 1.00 95.00 158 LEU A O 1
ATOM 1312 N N . PRO A 1 159 ? 1.531 -9.072 -10.035 1.00 96.06 159 PRO A N 1
ATOM 1313 C CA . PRO A 1 159 ? 1.013 -7.804 -9.529 1.00 96.06 159 PRO A CA 1
ATOM 1314 C C . PRO A 1 159 ? -0.035 -7.175 -10.458 1.00 96.06 159 PRO A C 1
ATOM 1316 O O . PRO A 1 159 ? -0.967 -6.557 -9.951 1.00 96.06 159 PRO A O 1
ATOM 1319 N N . VAL A 1 160 ? 0.046 -7.380 -11.781 1.00 96.50 160 VAL A N 1
ATOM 1320 C CA . VAL A 1 160 ? -1.007 -6.950 -12.722 1.00 96.50 160 VAL A CA 1
ATOM 1321 C C . VAL A 1 160 ? -2.320 -7.675 -12.460 1.00 96.50 160 VAL A C 1
ATOM 1323 O O . VAL A 1 160 ? -3.349 -7.023 -12.300 1.00 96.50 160 VAL A O 1
ATOM 1326 N N . ALA A 1 161 ? -2.291 -9.005 -12.373 1.00 96.00 161 ALA A N 1
ATOM 1327 C CA . ALA A 1 161 ? -3.474 -9.810 -12.105 1.00 96.00 161 ALA A CA 1
ATOM 1328 C C . ALA A 1 161 ? -4.115 -9.401 -10.775 1.00 96.00 161 ALA A C 1
ATOM 1330 O O . ALA A 1 161 ? -5.311 -9.129 -10.734 1.00 96.00 161 ALA A O 1
ATOM 1331 N N . LEU A 1 162 ? -3.315 -9.265 -9.711 1.00 96.12 162 LEU A N 1
ATOM 1332 C CA . LEU A 1 162 ? -3.797 -8.780 -8.417 1.00 96.12 162 LEU A CA 1
ATOM 1333 C C . LEU A 1 162 ? -4.434 -7.389 -8.529 1.00 96.12 162 LEU A C 1
ATOM 1335 O O . LEU A 1 162 ? -5.515 -7.180 -7.987 1.00 96.12 162 LEU A O 1
ATOM 1339 N N . SER A 1 163 ? -3.815 -6.459 -9.263 1.00 96.31 163 SER A N 1
ATOM 1340 C CA . SER A 1 163 ? -4.362 -5.113 -9.471 1.00 96.31 163 SER A CA 1
ATOM 1341 C C . SER A 1 163 ? -5.726 -5.157 -10.164 1.00 96.31 163 SER A C 1
ATOM 1343 O O . SER A 1 163 ? -6.667 -4.527 -9.689 1.00 96.31 163 SER A O 1
ATOM 1345 N N . VAL A 1 164 ? -5.866 -5.964 -11.223 1.00 96.25 164 VAL A N 1
ATOM 1346 C CA . VAL A 1 164 ? -7.127 -6.150 -11.965 1.00 96.25 164 VAL A CA 1
ATOM 1347 C C . VAL A 1 164 ? -8.202 -6.822 -11.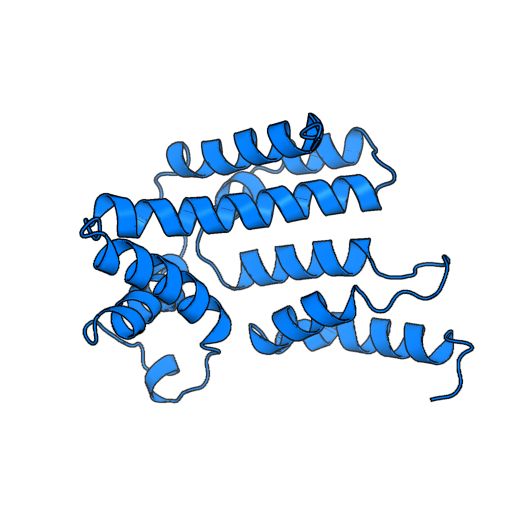107 1.00 96.25 164 VAL A C 1
ATOM 1349 O O . VAL A 1 164 ? -9.356 -6.400 -11.143 1.00 96.25 164 VAL A O 1
ATOM 1352 N N . PHE A 1 165 ? -7.844 -7.823 -10.297 1.00 94.94 165 PHE A N 1
ATOM 1353 C CA . PHE A 1 165 ? -8.788 -8.473 -9.385 1.00 94.94 165 PHE A CA 1
ATOM 1354 C C . PHE A 1 165 ? -9.267 -7.549 -8.268 1.00 94.94 165 PHE A C 1
ATOM 1356 O O . PHE A 1 165 ? -10.414 -7.662 -7.841 1.00 94.94 165 PHE A O 1
ATOM 1363 N N . ILE A 1 166 ? -8.416 -6.650 -7.768 1.00 94.06 166 ILE A N 1
ATOM 1364 C CA . ILE A 1 166 ? -8.828 -5.651 -6.774 1.00 94.06 166 ILE A CA 1
ATOM 1365 C C . ILE A 1 166 ? -9.701 -4.591 -7.454 1.00 94.06 166 ILE A C 1
ATOM 1367 O O . ILE A 1 166 ? -10.747 -4.223 -6.919 1.00 94.06 166 ILE A O 1
ATOM 1371 N N . ARG A 1 167 ? -9.281 -4.098 -8.626 1.00 94.00 167 ARG A N 1
ATOM 1372 C CA . ARG A 1 167 ? -9.971 -3.056 -9.393 1.00 94.00 167 ARG A CA 1
ATOM 1373 C C . ARG A 1 167 ? -9.899 -3.362 -10.893 1.00 94.00 167 ARG A C 1
ATOM 1375 O O . ARG A 1 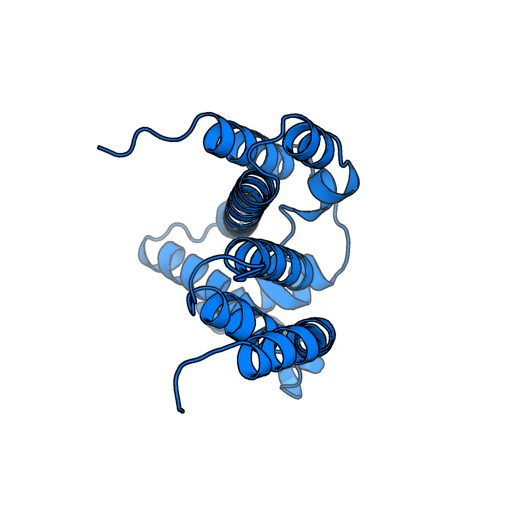167 ? -8.852 -3.148 -11.507 1.00 94.00 167 ARG A O 1
ATOM 1382 N N . PRO A 1 168 ? -11.020 -3.749 -11.531 1.00 93.56 168 PRO A N 1
ATOM 1383 C CA . PRO A 1 168 ? -11.057 -4.020 -12.971 1.00 93.56 168 PRO A CA 1
ATOM 1384 C C . PRO A 1 168 ? -10.598 -2.841 -13.842 1.00 93.56 168 PRO A C 1
ATOM 1386 O O . PRO A 1 168 ? -10.120 -3.042 -14.955 1.00 93.56 168 PRO A O 1
ATOM 1389 N N . THR A 1 169 ? -10.664 -1.609 -13.324 1.00 93.75 169 THR A N 1
ATOM 1390 C CA . THR A 1 169 ? -10.152 -0.398 -13.986 1.00 93.75 169 THR A CA 1
ATOM 1391 C C . THR A 1 169 ? -8.661 -0.462 -14.308 1.00 93.75 169 THR A C 1
ATOM 1393 O O . THR A 1 169 ? -8.234 0.125 -15.301 1.00 93.75 169 THR A O 1
ATOM 1396 N N . SER A 1 170 ? -7.873 -1.227 -13.544 1.00 94.88 170 SER A N 1
ATOM 1397 C CA . SER A 1 170 ? -6.463 -1.498 -13.848 1.00 94.88 170 SER A CA 1
ATOM 1398 C C . SER A 1 170 ? -6.259 -2.152 -15.216 1.00 94.88 170 SER A C 1
ATOM 1400 O O . SER A 1 170 ? -5.178 -2.039 -15.788 1.00 94.88 170 SER A O 1
ATOM 1402 N N . ALA A 1 171 ? -7.273 -2.809 -15.786 1.00 94.94 171 ALA A N 1
ATOM 1403 C CA . ALA A 1 171 ? -7.161 -3.393 -17.118 1.00 94.94 171 ALA A CA 1
ATOM 1404 C C . ALA A 1 171 ? -6.901 -2.332 -18.202 1.00 94.94 171 ALA A C 1
ATOM 1406 O O . ALA A 1 171 ? -6.228 -2.631 -19.184 1.00 94.94 171 ALA A O 1
ATOM 1407 N N . ILE A 1 172 ? -7.363 -1.089 -18.011 1.00 95.31 172 ILE A N 1
ATOM 1408 C CA . ILE A 1 172 ? -7.233 -0.006 -18.999 1.00 95.31 172 I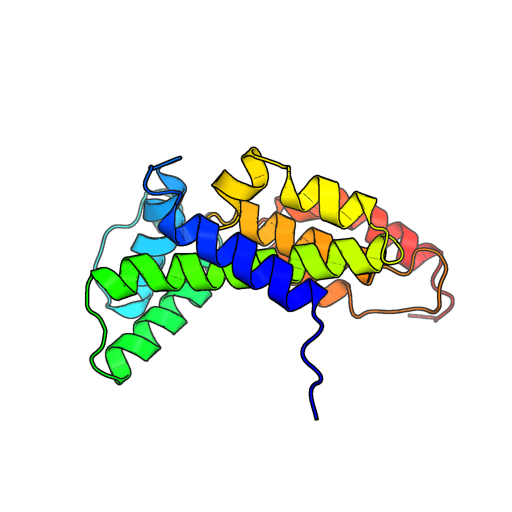LE A CA 1
ATOM 1409 C C . ILE A 1 172 ? -5.760 0.261 -19.368 1.00 95.31 172 ILE A C 1
ATOM 1411 O O . ILE A 1 172 ? -5.433 0.162 -20.551 1.00 95.31 172 ILE A O 1
ATOM 1415 N N . PRO A 1 173 ? -4.845 0.559 -18.419 1.00 93.19 173 PRO A N 1
ATOM 1416 C CA . PRO A 1 173 ? -3.429 0.731 -18.749 1.00 93.19 173 PRO A CA 1
ATOM 1417 C C . PRO A 1 173 ? -2.709 -0.588 -19.068 1.00 93.19 173 PRO A C 1
ATOM 1419 O O . PRO A 1 173 ? -1.750 -0.588 -19.841 1.00 93.19 173 PRO A O 1
ATOM 1422 N N . TRP A 1 174 ? -3.141 -1.715 -18.490 1.00 95.38 174 TRP A N 1
ATOM 1423 C CA . TRP A 1 174 ? -2.400 -2.975 -18.592 1.00 95.38 174 TRP A CA 1
ATOM 1424 C C . TRP A 1 174 ? -2.678 -3.772 -19.863 1.00 95.38 174 TRP A C 1
ATOM 1426 O O . TRP A 1 174 ? -1.753 -4.393 -20.381 1.00 95.38 174 TRP A O 1
ATOM 1436 N N . VAL A 1 175 ? -3.893 -3.734 -20.415 1.00 95.00 175 VAL A N 1
ATOM 1437 C CA . VAL A 1 175 ? -4.225 -4.456 -21.655 1.00 95.00 175 VAL A CA 1
ATOM 1438 C C . VAL A 1 175 ? -3.308 -4.037 -22.817 1.00 95.00 175 VAL A C 1
ATOM 1440 O O . VAL A 1 175 ? -2.692 -4.926 -23.408 1.00 95.00 175 VAL A O 1
ATOM 1443 N N . PRO A 1 176 ? -3.102 -2.737 -23.121 1.00 94.81 176 PRO A N 1
ATOM 1444 C CA . PRO A 1 176 ? -2.179 -2.325 -24.180 1.00 94.81 176 PRO A CA 1
ATOM 1445 C C . PRO A 1 176 ? -0.729 -2.767 -23.937 1.00 94.81 176 PRO A C 1
ATOM 1447 O O . PRO A 1 176 ? -0.059 -3.208 -24.869 1.00 94.81 176 PRO A O 1
ATOM 1450 N N . LEU A 1 177 ? -0.244 -2.688 -22.692 1.00 93.00 177 LEU A N 1
ATOM 1451 C CA . LEU A 1 177 ? 1.121 -3.095 -22.333 1.00 93.00 177 LEU A CA 1
ATOM 1452 C C . LEU A 1 177 ? 1.322 -4.609 -22.461 1.00 93.00 177 LEU A C 1
ATOM 1454 O O . LEU A 1 177 ? 2.348 -5.052 -22.976 1.00 93.00 177 LEU A O 1
ATOM 1458 N N . CYS A 1 178 ? 0.337 -5.404 -22.046 1.00 91.75 178 CYS A N 1
ATOM 1459 C CA . CYS A 1 178 ? 0.355 -6.854 -22.210 1.00 91.75 178 CYS A CA 1
ATOM 1460 C C . CYS A 1 178 ? 0.303 -7.250 -23.692 1.00 91.75 178 CYS A C 1
ATOM 1462 O O . CYS A 1 178 ? 1.086 -8.097 -24.112 1.00 91.75 178 CYS A O 1
ATOM 1464 N N . LEU A 1 179 ? -0.543 -6.607 -24.505 1.00 91.88 179 LEU A N 1
ATOM 1465 C CA . LEU A 1 179 ? -0.586 -6.835 -25.957 1.00 91.88 179 LEU A CA 1
ATOM 1466 C C . LEU A 1 179 ? 0.737 -6.455 -26.636 1.00 91.88 179 LEU A C 1
ATOM 1468 O O . LEU A 1 179 ? 1.224 -7.183 -27.501 1.00 91.88 179 LEU A O 1
ATOM 1472 N N . TYR A 1 180 ? 1.350 -5.343 -26.222 1.00 90.56 180 TYR A N 1
ATOM 1473 C CA . TYR A 1 180 ? 2.677 -4.946 -26.691 1.00 90.56 180 TYR A CA 1
ATOM 1474 C C . TYR A 1 180 ? 3.744 -5.988 -26.330 1.00 90.56 180 TYR A C 1
ATOM 1476 O O . TYR A 1 180 ? 4.557 -6.351 -27.181 1.00 90.56 180 TYR A O 1
ATOM 1484 N N . HIS A 1 181 ? 3.721 -6.501 -25.097 1.00 88.88 181 HIS A N 1
ATOM 1485 C CA . HIS A 1 181 ? 4.636 -7.553 -24.664 1.00 88.88 181 HIS A CA 1
ATOM 1486 C C . HIS A 1 181 ? 4.445 -8.842 -25.471 1.00 88.88 181 HIS A C 1
ATOM 1488 O O . HIS A 1 181 ? 5.425 -9.366 -25.989 1.00 88.88 181 HIS A O 1
ATOM 1494 N N . LEU A 1 182 ? 3.201 -9.293 -25.670 1.00 87.75 182 LEU A N 1
ATOM 1495 C CA . LEU A 1 182 ? 2.884 -10.472 -26.484 1.00 87.75 182 LEU A CA 1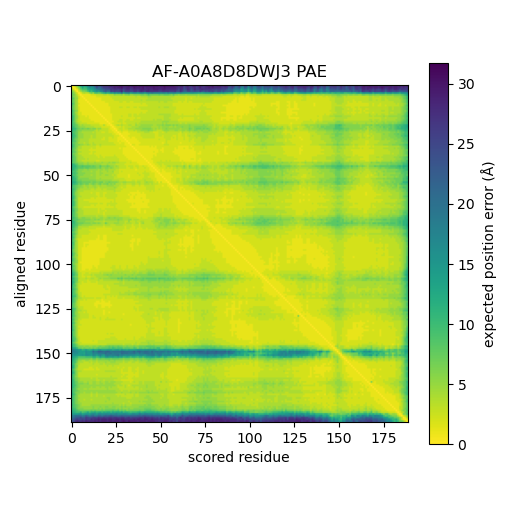
ATOM 1496 C C . LEU A 1 182 ? 3.391 -10.333 -27.923 1.00 87.75 182 LEU A C 1
ATOM 1498 O O . LEU A 1 182 ? 3.958 -11.275 -28.462 1.00 87.75 182 LEU A O 1
ATOM 1502 N N . LYS A 1 183 ? 3.244 -9.151 -28.536 1.00 87.06 183 LYS A N 1
ATOM 1503 C CA . LYS A 1 183 ? 3.738 -8.894 -29.898 1.00 87.06 183 LYS A CA 1
ATOM 1504 C C . LYS A 1 183 ? 5.266 -8.955 -30.000 1.00 87.06 183 LYS A C 1
ATOM 1506 O O . LYS A 1 183 ? 5.792 -9.295 -31.056 1.00 87.06 183 LYS A O 1
ATOM 1511 N N . LYS A 1 184 ? 5.975 -8.545 -28.946 1.00 84.50 184 LYS A N 1
ATOM 1512 C CA . LYS A 1 184 ? 7.443 -8.499 -28.916 1.00 84.50 184 LYS A CA 1
ATOM 1513 C C . LYS A 1 184 ? 8.064 -9.819 -28.452 1.00 84.50 184 LYS A C 1
ATOM 1515 O O . LYS A 1 184 ? 9.226 -10.072 -28.770 1.00 84.50 184 LYS A O 1
ATOM 1520 N N . SER A 1 185 ? 7.310 -10.628 -27.712 1.00 79.75 185 SER A N 1
ATOM 1521 C CA . SER A 1 185 ? 7.791 -11.901 -27.198 1.00 79.75 185 SER A CA 1
ATOM 1522 C C . SER A 1 185 ? 8.139 -12.838 -28.352 1.00 79.75 185 SER A C 1
ATOM 1524 O O . SER A 1 185 ? 7.399 -12.974 -29.323 1.00 79.75 185 SER A O 1
ATOM 1526 N N . THR A 1 186 ? 9.314 -13.453 -28.259 1.00 67.75 186 THR A N 1
ATOM 1527 C CA . THR A 1 186 ? 9.871 -14.348 -29.286 1.00 67.75 186 THR A CA 1
ATOM 1528 C C . THR A 1 186 ? 9.620 -15.824 -28.981 1.00 67.75 186 THR A C 1
ATOM 1530 O O . THR A 1 186 ? 9.967 -16.683 -29.790 1.00 67.75 186 THR A O 1
ATOM 1533 N N . HIS A 1 187 ? 9.006 -16.135 -27.835 1.00 59.50 187 HIS A N 1
ATOM 1534 C CA . HIS A 1 187 ? 8.63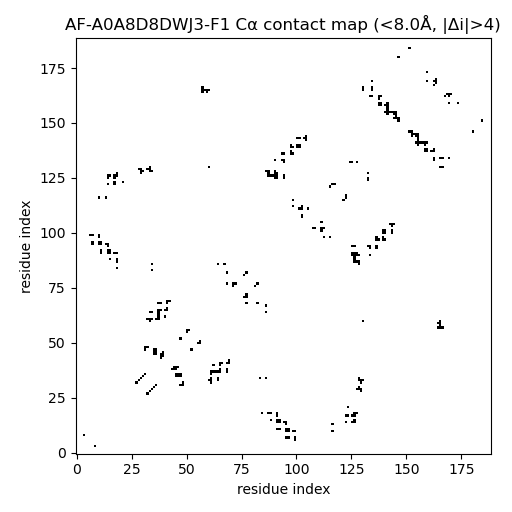1 -17.498 -27.482 1.00 59.50 187 HIS A CA 1
ATOM 1535 C C . HIS A 1 187 ? 7.284 -17.866 -28.125 1.00 59.50 187 HIS A C 1
ATOM 1537 O O . HIS A 1 187 ? 6.326 -17.104 -27.984 1.00 59.50 187 HIS A O 1
ATOM 1543 N N . PRO A 1 188 ? 7.185 -19.014 -28.821 1.00 49.62 188 PRO A N 1
ATOM 1544 C CA . PRO A 1 188 ? 5.896 -19.522 -29.265 1.00 49.62 188 PRO A CA 1
ATOM 1545 C C . PRO A 1 188 ? 5.048 -19.880 -28.037 1.00 49.62 188 PRO A C 1
ATOM 1547 O O . PRO A 1 188 ? 5.569 -20.434 -27.066 1.00 49.62 188 PRO A O 1
ATOM 1550 N N . ILE A 1 189 ? 3.769 -19.499 -28.091 1.00 50.16 189 ILE A N 1
ATOM 1551 C CA . ILE A 1 189 ? 2.729 -19.859 -27.113 1.00 50.16 189 ILE A CA 1
ATOM 1552 C C . ILE A 1 189 ? 2.519 -21.374 -27.121 1.00 50.16 189 ILE A C 1
ATOM 1554 O O . ILE A 1 189 ? 2.496 -21.944 -28.236 1.00 50.16 189 ILE A O 1
#

Organism: Culex pipiens (NCBI:txid7175)

Radius of gyration: 18.04 Å; Cα contacts (8 Å, |Δi|>4): 207; chains: 1; bounding box: 48×36×52 Å

pLDDT: mean 92.81, std 9.86, range [33.5, 98.44]

Sequence (189 aa):
MLLLNKVLLFFVALRVASVFLVRTWYVPDEYWQSLEVAHRLAFGYGHLTWEWTEGIRSYVYPSLIAGLYKLLALVNLDCVELLVLLPRILQALLSAYSDYRFYLWSNKSKWSAFVLATSWFWFYTASRTLSNTLETSLTVIALSYFPWGASECTKFLLPVALSVFIRPTSAIPWVPLCLYHLKKSTHPI

Secondary structure (DSSP, 8-state):
-----HHHHHHHHHHHHHHHH--S---THHIIIIIHHHHHHHHS-S---HHHHTT-S-SHHHHHHHHHHHHHHHTT---HHHHHHHHHHHHHHHHHHHHHHHHHHTTT-HHHHHHHHH-HHHHHHTTS--HHHHHHHHHHHHHHHS-SSSS---TTHHHHHHHHHH-GGGHHHHHHHHHHHHHH--S--

Foldseek 3Di:
DPPPDPLLVVLLVLLLVLLVVQPDDDDPCLPQVALQLLVCLQPVDGDHDVCVVVPVAFCLLNVVLNVVLNVCVVVVNNDPCCSSRVQLSVQSSLLSVLLVLLCVLVVVDPVSSVCCSPPPVCSNPSSGSHLVNLLSSLVSNLSSQQCPPDPDGCVSVVSLVSSCSRPVVSCVVVVVSVVVSVVPDPDDD

InterPro domains:
  IPR005599 GPI mannosyltransferase [PF03901] (7-184)
  IPR005599 GPI mannosyltransferase [PTHR22760] (8-182)